Protein AF-A0A2H0L0F9-F1 (afdb_monomer_lite)

Foldseek 3Di:
DDDDDDQPDPPDPPVPRPDPPPPPPDPDDPPDPVSCVVVVNDPPDDDDPPDDPDDDDDDDDDDDDDDDDPPPPPPDDPDPPPDDPPPPPPPPPPPPPPPDPDDDDDDDDDDDDDDDDDDDDDDDPPDDDDDDPPPPDDDDPPPPPDPKDKAFFFFWADADPVQQKTKTQGQAKDFQQWWKWAAAPVGIDIDGFHWWDFPNHTDGMDGHRTIIIGHDPGDGDHGTIMITIHD

Secondary structure (DSSP, 8-state):
------TT-TTS-TTTS--------PPPP--SHHHHHHTT---S--PPPP---PPP-------------------PPP---------------PPP------------------PPPP------------PPP----S----------EEEEEEEEEEEETTTTEEEEEESS-EETT-EEEEEETTEEEEEE----EETTEE-SEE-TT-EEEEE-SSPBPTTPEEEEEE-

pLDDT: mean 70.58, std 18.66, range [43.06, 96.38]

Sequence (231 aa):
MPPEIESDDLKIPAFLRKKTIRRRNKKPLLLTALDRKRAGIAPEGLEEPKRERRIKGAKSLRHKRSAQSNAQQNFSPPQRRYDQPLRTTVQTYQQPSFEVPVMDEPVLNEPQTFKAPRAAQRRPSLQRTTAIPNIYTSKPPATRNKRIGQNKLGTVTHYFDKIQVAVIKLSAKLDVGDCIRYETENGPYEQIVDSMEIERVPVFSAGRGKEVGMKIQRKPILETVVLKVIG

Structure (mmCIF, N/CA/C/O backbone):
data_AF-A0A2H0L0F9-F1
#
_entry.id   AF-A0A2H0L0F9-F1
#
loop_
_atom_site.group_PDB
_atom_site.id
_atom_site.type_symbol
_atom_site.label_atom_id
_atom_site.label_alt_id
_atom_site.label_comp_id
_atom_site.label_asym_id
_atom_site.label_entity_id
_atom_site.label_seq_id
_atom_site.pdbx_PDB_ins_code
_atom_site.Cartn_x
_atom_site.Cartn_y
_atom_site.Cartn_z
_atom_site.occupancy
_atom_site.B_iso_or_equiv
_atom_site.auth_seq_id
_atom_site.auth_comp_id
_atom_site.auth_asym_id
_atom_site.auth_atom_id
_atom_site.pdbx_PDB_model_num
ATOM 1 N N . MET A 1 1 ? -45.354 -26.511 41.198 1.00 44.59 1 MET A N 1
ATOM 2 C CA . MET A 1 1 ? -45.174 -26.416 39.734 1.00 44.59 1 MET A CA 1
ATOM 3 C C . MET A 1 1 ? -45.790 -25.102 39.281 1.00 44.59 1 MET A C 1
ATOM 5 O O . MET A 1 1 ? -46.986 -24.945 39.496 1.00 44.59 1 MET A O 1
ATOM 9 N N . PRO A 1 2 ? -45.016 -24.125 38.784 1.00 52.59 2 PRO A N 1
ATOM 10 C CA . PRO A 1 2 ? -45.602 -22.930 38.184 1.00 52.59 2 PRO A CA 1
ATOM 11 C C . PRO A 1 2 ? -46.256 -23.283 36.833 1.00 52.59 2 PRO A C 1
ATOM 13 O O . PRO A 1 2 ? -45.765 -24.193 36.163 1.00 52.59 2 PRO A O 1
ATOM 16 N N . PRO A 1 3 ? -47.353 -22.608 36.442 1.00 56.56 3 PRO A N 1
ATOM 17 C CA . PRO A 1 3 ? -48.019 -22.858 35.167 1.00 56.56 3 PRO A CA 1
ATOM 18 C C . PRO A 1 3 ? -47.116 -22.442 33.999 1.00 56.56 3 PRO A C 1
ATOM 20 O O . PRO A 1 3 ? -46.513 -21.367 34.018 1.00 56.56 3 PRO A O 1
ATOM 23 N N . GLU A 1 4 ? -47.016 -23.303 32.988 1.00 57.69 4 GLU A N 1
ATOM 24 C CA . GLU A 1 4 ? -46.328 -23.014 31.730 1.00 57.69 4 GLU A CA 1
ATOM 25 C C . GLU A 1 4 ? -47.118 -21.940 30.970 1.00 57.69 4 GLU A C 1
ATOM 27 O O . GLU A 1 4 ? -48.208 -22.184 30.462 1.00 57.69 4 GLU A O 1
ATOM 32 N N . ILE A 1 5 ? -46.601 -20.711 30.949 1.00 57.47 5 ILE A N 1
ATOM 33 C CA . ILE A 1 5 ? -47.207 -19.601 30.208 1.00 57.47 5 ILE A CA 1
ATOM 34 C C . ILE A 1 5 ? -46.727 -19.701 28.754 1.00 57.47 5 ILE A C 1
ATOM 36 O O . ILE A 1 5 ? -45.592 -19.326 28.437 1.00 57.47 5 ILE A O 1
ATOM 40 N N . GLU A 1 6 ? -47.581 -20.224 27.870 1.00 60.03 6 GLU A N 1
ATOM 41 C CA . GLU A 1 6 ? -47.342 -20.232 26.424 1.00 60.03 6 GLU A CA 1
ATOM 42 C C . GLU A 1 6 ? -47.237 -18.794 25.891 1.00 60.03 6 GLU A C 1
ATOM 44 O O . GLU A 1 6 ? -48.069 -17.923 26.134 1.00 60.03 6 GLU A O 1
ATOM 49 N N . SER A 1 7 ? -46.144 -18.518 25.181 1.00 56.56 7 SER A N 1
ATOM 50 C CA . SER A 1 7 ? -45.652 -17.160 24.901 1.00 56.56 7 SER A CA 1
ATOM 51 C C . SER A 1 7 ? -46.383 -16.427 23.767 1.00 56.56 7 SER A C 1
ATOM 53 O O . SER A 1 7 ? -45.973 -15.322 23.398 1.00 56.56 7 SER A O 1
ATOM 55 N N . ASP A 1 8 ? -47.431 -17.036 23.210 1.00 56.34 8 ASP A N 1
ATOM 56 C CA . ASP A 1 8 ? -48.085 -16.615 21.966 1.00 56.34 8 ASP A CA 1
ATOM 57 C C . ASP A 1 8 ? -49.518 -16.079 22.161 1.00 56.34 8 ASP A C 1
ATOM 59 O O . ASP A 1 8 ? -50.180 -15.710 21.188 1.00 56.34 8 ASP A O 1
ATOM 63 N N . ASP A 1 9 ? -49.974 -15.926 23.409 1.00 59.66 9 ASP A N 1
ATOM 64 C CA . ASP A 1 9 ? -51.277 -15.335 23.716 1.00 59.66 9 ASP A CA 1
ATOM 65 C C . ASP A 1 9 ? -51.385 -13.869 23.258 1.00 59.66 9 ASP A C 1
ATOM 67 O O . ASP A 1 9 ? -50.570 -12.991 23.578 1.00 59.66 9 ASP A O 1
ATOM 71 N N . LEU A 1 10 ? -52.463 -13.569 22.525 1.00 58.38 10 LEU A N 1
ATOM 72 C CA . LEU A 1 10 ? -52.699 -12.266 21.892 1.00 58.38 10 LEU A CA 1
ATOM 73 C C . LEU A 1 10 ? -52.846 -11.095 22.886 1.00 58.38 10 LEU A C 1
ATOM 75 O O . LEU A 1 10 ? -52.754 -9.939 22.473 1.00 58.38 10 LEU A O 1
ATOM 79 N N . LYS A 1 11 ? -53.012 -11.382 24.183 1.00 66.12 11 LYS A N 1
ATOM 80 C CA . LYS A 1 11 ? -53.157 -10.404 25.275 1.00 66.12 11 LYS A CA 1
ATOM 81 C C . LYS A 1 11 ? -51.844 -9.799 25.781 1.00 66.12 11 LYS A C 1
ATOM 83 O O . LYS A 1 11 ? -51.889 -8.825 26.527 1.00 66.12 11 LYS A O 1
ATOM 88 N N . ILE A 1 12 ? -50.684 -10.322 25.377 1.00 67.25 12 ILE A N 1
ATOM 89 C CA . ILE A 1 12 ? -49.386 -9.754 25.769 1.00 67.25 12 ILE A CA 1
ATOM 90 C C . ILE A 1 12 ? -48.995 -8.656 24.764 1.00 67.25 12 ILE A C 1
ATOM 92 O O . ILE A 1 12 ? -48.951 -8.938 23.555 1.00 67.25 12 ILE A O 1
ATOM 96 N N . PRO A 1 13 ? -48.688 -7.421 25.216 1.00 68.25 13 PRO A N 1
ATOM 97 C CA . PRO A 1 13 ? -48.278 -6.343 24.325 1.00 68.25 13 PRO A CA 1
ATOM 98 C C . PRO A 1 13 ? -46.960 -6.692 23.621 1.00 68.25 13 PRO A C 1
ATOM 100 O O . PRO A 1 13 ? -46.089 -7.369 24.168 1.00 68.25 13 PRO A O 1
ATOM 103 N N . ALA A 1 14 ? -46.814 -6.232 22.377 1.00 63.94 14 ALA A N 1
ATOM 104 C CA . ALA A 1 14 ? -45.824 -6.745 21.426 1.00 63.94 14 ALA A CA 1
ATOM 105 C C . ALA A 1 14 ? -44.354 -6.686 21.894 1.00 63.94 14 ALA A C 1
ATOM 107 O O . ALA A 1 14 ? -43.533 -7.448 21.383 1.00 63.94 14 ALA A O 1
ATOM 108 N N . PHE A 1 15 ? -44.024 -5.803 22.842 1.00 63.66 15 PHE A N 1
ATOM 109 C CA . PHE A 1 15 ? -42.677 -5.636 23.397 1.00 63.66 15 PHE A CA 1
ATOM 110 C C . PHE A 1 15 ? -42.322 -6.660 24.492 1.00 63.66 15 PHE A C 1
ATOM 112 O O . PHE A 1 15 ? -41.143 -6.884 24.740 1.00 63.66 15 PHE A O 1
ATOM 119 N N . LEU A 1 16 ? -43.319 -7.303 25.116 1.00 63.69 16 LEU A N 1
ATOM 120 C CA . LEU A 1 16 ? -43.132 -8.356 26.127 1.00 63.69 16 LEU A CA 1
ATOM 121 C C . LEU A 1 16 ? -43.144 -9.773 25.529 1.00 63.69 16 LEU A C 1
ATOM 123 O O . LEU A 1 16 ? -42.816 -10.736 26.221 1.00 63.69 16 LEU A O 1
ATOM 127 N N . ARG A 1 17 ? -43.473 -9.928 24.238 1.00 67.38 17 ARG A N 1
ATOM 128 C CA . ARG A 1 17 ? -43.372 -11.223 23.552 1.00 67.38 17 ARG A CA 1
ATOM 129 C C . ARG A 1 17 ? -41.914 -11.530 23.226 1.00 67.38 17 ARG A C 1
ATOM 131 O O . ARG A 1 17 ? -41.278 -10.807 22.455 1.00 67.38 17 ARG A O 1
ATOM 138 N N . LYS A 1 18 ? -41.390 -12.643 23.746 1.00 62.19 18 LYS A N 1
ATOM 139 C CA . LYS A 1 18 ? -40.096 -13.200 23.325 1.00 62.19 18 LYS A CA 1
ATOM 140 C C . LYS A 1 18 ? -40.215 -13.713 21.885 1.00 62.19 18 LYS A C 1
ATOM 142 O O . LYS A 1 18 ? -40.464 -14.889 21.651 1.00 62.19 18 LYS A O 1
ATOM 147 N N . LYS A 1 19 ? -40.046 -12.828 20.898 1.00 58.56 19 LYS A N 1
ATOM 148 C CA . LYS A 1 19 ? -40.000 -13.208 19.481 1.00 58.56 19 LYS A CA 1
ATOM 149 C C . LYS A 1 19 ? -38.793 -14.113 19.249 1.00 58.56 19 LYS A C 1
ATOM 151 O O . LYS A 1 19 ? -37.669 -13.635 19.110 1.00 58.56 19 LYS A O 1
ATOM 156 N N . THR A 1 20 ? -39.016 -15.418 19.150 1.00 59.28 20 THR A N 1
ATOM 157 C CA . THR A 1 20 ? -38.037 -16.299 18.518 1.00 59.28 20 THR A CA 1
ATOM 158 C C . THR A 1 20 ? -38.036 -15.959 17.028 1.00 59.28 20 THR A C 1
ATOM 160 O O . THR A 1 20 ? -38.916 -16.345 16.262 1.00 59.28 20 THR A O 1
ATOM 163 N N . ILE A 1 21 ? -37.078 -15.132 16.601 1.00 55.56 21 ILE A N 1
ATOM 164 C CA . ILE A 1 21 ? -36.904 -14.780 15.190 1.00 55.56 21 ILE A CA 1
ATOM 165 C C . ILE A 1 21 ? -36.423 -16.042 14.469 1.00 55.56 21 ILE A C 1
ATOM 167 O O . ILE A 1 21 ? -35.226 -16.264 14.294 1.00 55.56 21 ILE A O 1
ATOM 171 N N . ARG A 1 22 ? -37.353 -16.891 14.023 1.00 60.50 22 ARG A N 1
ATOM 172 C CA . ARG A 1 22 ? -37.043 -17.895 13.008 1.00 60.50 22 ARG A CA 1
ATOM 173 C C . ARG A 1 22 ? -36.820 -17.143 11.704 1.00 60.50 22 ARG A C 1
ATOM 175 O O . ARG A 1 22 ? -37.767 -16.830 10.983 1.00 60.50 22 ARG A O 1
ATOM 182 N N . ARG A 1 23 ? -35.558 -16.814 11.413 1.00 55.31 23 ARG A N 1
ATOM 183 C CA . ARG A 1 23 ? -35.142 -16.341 10.089 1.00 55.31 23 ARG A CA 1
ATOM 184 C C . ARG A 1 23 ? -35.552 -17.415 9.082 1.00 55.31 23 ARG A C 1
ATOM 186 O O . ARG A 1 23 ? -34.877 -18.429 8.944 1.00 55.31 23 ARG A O 1
ATOM 193 N N . ARG A 1 24 ? -36.683 -17.230 8.393 1.00 61.75 24 ARG A N 1
ATOM 194 C CA . ARG A 1 24 ? -36.964 -18.008 7.183 1.00 61.75 24 ARG A CA 1
ATOM 195 C C . ARG A 1 24 ? -35.850 -17.658 6.205 1.00 61.75 24 ARG A C 1
ATOM 197 O O . ARG A 1 24 ? -35.771 -16.513 5.763 1.00 61.75 24 ARG A O 1
ATOM 204 N N . ASN A 1 25 ? -34.987 -18.627 5.911 1.00 55.69 25 ASN A N 1
ATOM 205 C CA . ASN A 1 25 ? -33.977 -18.524 4.865 1.00 55.69 25 ASN A CA 1
ATOM 206 C C . ASN A 1 25 ? -34.697 -18.301 3.530 1.00 55.69 25 ASN A C 1
ATOM 208 O O . ASN A 1 25 ? -35.111 -19.249 2.863 1.00 55.69 25 ASN A O 1
ATOM 212 N N . LYS A 1 26 ? -34.906 -17.037 3.154 1.00 61.12 26 LYS A N 1
ATOM 213 C CA . LYS A 1 26 ? -35.322 -16.693 1.798 1.00 61.12 26 LYS A CA 1
ATOM 214 C C . LYS A 1 26 ? -34.137 -17.018 0.894 1.00 61.12 26 LYS A C 1
ATOM 216 O O . LYS A 1 26 ? -33.041 -16.511 1.121 1.00 61.12 26 LYS A O 1
ATOM 221 N N . LYS A 1 27 ? -34.349 -17.899 -0.089 1.00 62.41 27 LYS A N 1
ATOM 222 C CA . LYS A 1 27 ? -33.356 -18.172 -1.138 1.00 62.41 27 LYS A CA 1
ATOM 223 C C . LYS A 1 27 ? -32.925 -16.827 -1.754 1.00 62.41 27 LYS A C 1
ATOM 225 O O . LYS A 1 27 ? -33.794 -15.968 -1.936 1.00 62.41 27 LYS A O 1
ATOM 230 N N . PRO A 1 28 ? -31.627 -16.612 -2.027 1.00 65.25 28 PRO A N 1
ATOM 231 C CA . PRO A 1 28 ? -31.154 -15.348 -2.576 1.00 65.25 28 PRO A CA 1
ATOM 232 C C . PRO A 1 28 ? -31.828 -15.087 -3.925 1.00 65.25 28 PRO A C 1
ATOM 234 O O . PRO A 1 28 ? -31.976 -15.999 -4.741 1.00 65.25 28 PRO A O 1
ATOM 237 N N . LEU A 1 29 ? -32.269 -13.848 -4.145 1.00 62.41 29 LEU A N 1
ATOM 238 C CA . LEU A 1 29 ? -32.842 -13.442 -5.423 1.00 62.41 29 LEU A CA 1
ATOM 239 C C . LEU A 1 29 ? -31.758 -13.554 -6.499 1.00 62.41 29 LEU A C 1
ATOM 241 O O . LEU A 1 29 ? -30.688 -12.961 -6.372 1.00 62.41 29 LEU A O 1
ATOM 245 N N . LEU A 1 30 ? -32.027 -14.326 -7.552 1.00 73.62 30 LEU A N 1
ATOM 246 C CA . LEU A 1 30 ? -31.093 -14.494 -8.663 1.00 73.62 30 LEU A CA 1
ATOM 247 C C . LEU A 1 30 ? -31.164 -13.253 -9.559 1.00 73.62 30 LEU A C 1
ATOM 249 O O . LEU A 1 30 ? -32.071 -13.114 -10.390 1.00 73.62 30 LEU A O 1
ATOM 253 N N . LEU A 1 31 ? -30.216 -12.344 -9.330 1.00 69.19 31 LEU A N 1
ATOM 254 C CA . LEU A 1 31 ? -30.109 -11.044 -9.993 1.00 69.19 31 LEU A CA 1
ATOM 255 C C . LEU A 1 31 ? -29.603 -11.166 -11.434 1.00 69.19 31 LEU A C 1
ATOM 257 O O . LEU A 1 31 ? -30.011 -10.382 -12.286 1.00 69.19 31 LEU A O 1
ATOM 261 N N . THR A 1 32 ? -28.746 -12.150 -11.723 1.00 70.31 32 THR A N 1
ATOM 262 C CA . THR A 1 32 ? -28.117 -12.295 -13.042 1.00 70.31 32 THR A CA 1
ATOM 263 C C . THR A 1 32 ? -28.612 -13.525 -13.806 1.00 70.31 32 THR A C 1
ATOM 265 O O . THR A 1 32 ? -29.032 -14.532 -13.231 1.00 70.31 32 THR A O 1
ATOM 268 N N . ALA A 1 33 ? -28.537 -13.461 -15.139 1.00 69.12 33 ALA A N 1
ATOM 269 C CA . ALA A 1 33 ? -28.915 -14.568 -16.019 1.00 69.12 33 ALA A CA 1
ATOM 270 C C . ALA A 1 33 ? -28.032 -15.819 -15.821 1.00 69.12 33 ALA A C 1
ATOM 272 O O . ALA A 1 33 ? -28.513 -16.946 -15.938 1.00 69.12 33 ALA A O 1
ATOM 273 N N . LEU A 1 34 ? -26.752 -15.634 -15.472 1.00 72.06 34 LEU A N 1
ATOM 274 C CA . LEU A 1 34 ? -25.822 -16.733 -15.193 1.00 72.06 34 LEU A CA 1
ATOM 275 C C . LEU A 1 34 ? -26.207 -17.508 -13.929 1.00 72.06 34 LEU A C 1
ATOM 277 O O . LEU A 1 34 ? -26.117 -18.736 -13.918 1.00 72.06 34 LEU A O 1
ATOM 281 N N . ASP A 1 35 ? -26.687 -16.813 -12.896 1.00 77.19 35 ASP A N 1
ATOM 282 C CA . ASP A 1 35 ? -27.103 -17.451 -11.646 1.00 77.19 35 ASP A CA 1
ATOM 283 C C . ASP A 1 35 ? -28.363 -18.305 -11.841 1.00 77.19 35 ASP A C 1
ATOM 285 O O . ASP A 1 35 ? -28.452 -19.409 -11.306 1.00 77.19 35 ASP A O 1
ATOM 289 N N . ARG A 1 36 ? -29.304 -17.854 -12.685 1.00 72.50 36 ARG A N 1
ATOM 290 C CA . ARG A 1 36 ? -30.494 -18.637 -13.075 1.00 72.50 36 ARG A CA 1
ATOM 291 C C . ARG A 1 36 ? -30.127 -19.893 -13.864 1.00 72.50 36 ARG A C 1
ATOM 293 O O . ARG A 1 36 ? -30.662 -20.962 -13.576 1.00 72.50 36 ARG A O 1
ATOM 300 N N . LYS A 1 37 ? -29.156 -19.787 -14.783 1.00 73.12 37 LYS A N 1
ATOM 301 C CA . LYS A 1 37 ? -28.628 -20.928 -15.549 1.00 73.12 37 LYS A CA 1
ATOM 302 C C . LYS A 1 37 ? -27.958 -21.965 -14.643 1.00 73.12 37 LYS A C 1
ATOM 304 O O . LYS A 1 37 ? -28.195 -23.156 -14.808 1.00 73.12 37 LYS A O 1
ATOM 309 N N . ARG A 1 38 ? -27.157 -21.527 -13.662 1.00 75.12 38 ARG A N 1
ATOM 310 C CA . ARG A 1 38 ? -26.547 -22.420 -12.655 1.00 75.12 38 ARG A CA 1
ATOM 311 C C . ARG A 1 38 ? -27.588 -23.074 -11.747 1.00 75.12 38 ARG A C 1
ATOM 313 O O . ARG A 1 38 ? -27.418 -24.227 -11.375 1.00 75.12 38 ARG A O 1
ATOM 320 N N . ALA A 1 39 ? -28.663 -22.358 -11.423 1.00 72.88 39 ALA A N 1
ATOM 321 C CA . ALA A 1 39 ? -29.779 -22.874 -10.635 1.00 72.88 39 ALA A CA 1
ATOM 322 C C . ALA A 1 39 ? -30.727 -23.802 -11.425 1.00 72.88 39 ALA A C 1
ATOM 324 O O . ALA A 1 39 ? -31.728 -24.245 -10.866 1.00 72.88 39 ALA A O 1
ATOM 325 N N . GLY A 1 40 ? -30.442 -24.092 -12.703 1.00 70.62 40 GLY A N 1
ATOM 326 C CA . GLY A 1 40 ? -31.242 -25.002 -13.530 1.00 70.62 40 GLY A CA 1
ATOM 327 C C . GLY A 1 40 ? -32.608 -24.448 -13.942 1.00 70.62 40 GLY A C 1
ATOM 328 O O . GLY A 1 40 ? -33.464 -25.205 -14.389 1.00 70.62 40 GLY A O 1
ATOM 329 N N . ILE A 1 41 ? -32.828 -23.138 -13.800 1.00 70.31 41 ILE A N 1
ATOM 330 C CA . ILE A 1 41 ? -34.062 -22.480 -14.230 1.00 70.31 41 ILE A CA 1
ATOM 331 C C . ILE A 1 41 ? -33.910 -22.196 -15.725 1.00 70.31 41 ILE A C 1
ATOM 333 O O . ILE A 1 41 ? -33.163 -21.295 -16.118 1.00 70.31 41 ILE A O 1
ATOM 337 N N . ALA A 1 42 ? -34.562 -23.009 -16.558 1.00 62.44 42 ALA A N 1
ATOM 338 C CA . ALA A 1 42 ? -34.556 -22.822 -18.003 1.00 62.44 42 ALA A CA 1
ATOM 339 C C . ALA A 1 42 ? -35.197 -21.466 -18.353 1.00 62.44 42 ALA A C 1
ATOM 341 O O . ALA A 1 42 ? -36.236 -21.126 -17.781 1.00 62.44 42 ALA A O 1
ATOM 342 N N . PRO A 1 43 ? -34.595 -20.665 -19.251 1.00 59.34 43 PRO A N 1
ATOM 343 C CA . PRO A 1 43 ? -35.244 -19.463 -19.745 1.00 59.34 43 PRO A CA 1
ATOM 344 C C . PRO A 1 43 ? -36.463 -19.887 -20.565 1.00 59.34 43 PRO A C 1
ATOM 346 O O . PRO A 1 43 ? -36.340 -20.497 -21.624 1.00 59.34 43 PRO A O 1
ATOM 349 N N . GLU A 1 44 ? -37.644 -19.602 -20.038 1.00 56.25 44 GLU A N 1
ATOM 350 C CA . GLU A 1 44 ? -38.902 -19.811 -20.735 1.00 56.25 44 GLU A CA 1
ATOM 351 C C . GLU A 1 44 ? -38.970 -18.841 -21.931 1.00 56.25 44 GLU A C 1
ATOM 353 O O . GLU A 1 44 ? -38.949 -17.625 -21.750 1.00 56.25 44 GLU A O 1
ATOM 358 N N . GLY A 1 45 ? -39.001 -19.385 -23.155 1.00 57.66 45 GLY A N 1
ATOM 359 C CA . GLY A 1 45 ? -39.493 -18.672 -24.340 1.00 57.66 45 GLY A CA 1
ATOM 360 C C . GLY A 1 45 ? -38.483 -17.958 -25.248 1.00 57.66 45 GLY A C 1
ATOM 361 O O . GLY A 1 45 ? -38.641 -16.768 -25.500 1.00 57.66 45 GLY A O 1
ATOM 362 N N . LEU A 1 46 ? -37.530 -18.676 -25.850 1.00 49.75 46 LEU A N 1
ATOM 363 C CA . LEU A 1 46 ? -36.936 -18.256 -27.130 1.00 49.75 46 LEU A CA 1
ATOM 364 C C . LEU A 1 46 ? -36.826 -19.469 -28.062 1.00 49.75 46 LEU A C 1
ATOM 366 O O . LEU A 1 46 ? -35.912 -20.280 -27.924 1.00 49.75 46 LEU A O 1
ATOM 370 N N . GLU A 1 47 ? -37.774 -19.606 -28.992 1.00 53.56 47 GLU A N 1
ATOM 371 C CA . GLU A 1 47 ? -37.637 -20.544 -30.108 1.00 53.56 47 GLU A CA 1
ATOM 372 C C . GLU A 1 47 ? -36.413 -20.172 -30.955 1.00 53.56 47 GLU A C 1
ATOM 374 O O . GLU A 1 47 ? -36.231 -19.018 -31.351 1.00 53.56 47 GLU A O 1
ATOM 379 N N . GLU A 1 48 ? -35.559 -21.155 -31.236 1.00 54.53 48 GLU A N 1
ATOM 380 C CA . GLU A 1 48 ? -34.428 -20.976 -32.140 1.00 54.53 48 GLU A CA 1
ATOM 381 C C . GLU A 1 48 ? -34.927 -20.792 -33.586 1.00 54.53 48 GLU A C 1
ATOM 383 O O . GLU A 1 48 ? -35.712 -21.614 -34.074 1.00 54.53 48 GLU A O 1
ATOM 388 N N . PRO A 1 49 ? -34.456 -19.777 -34.336 1.00 49.47 49 PRO A N 1
ATOM 389 C CA . PRO A 1 49 ? -34.787 -19.676 -35.748 1.00 49.47 49 PRO A CA 1
ATOM 390 C C . PRO A 1 49 ? -34.135 -20.836 -36.510 1.00 49.47 49 PRO A C 1
ATOM 392 O O . PRO A 1 49 ? -32.908 -20.984 -36.546 1.00 49.47 49 PRO A O 1
ATOM 395 N N . LYS A 1 50 ? -34.980 -21.662 -37.138 1.00 53.50 50 LYS A N 1
ATOM 396 C CA . LYS A 1 50 ? -34.585 -22.768 -38.017 1.00 53.50 50 LYS A CA 1
ATOM 397 C C . LYS A 1 50 ? -33.583 -22.266 -39.061 1.00 53.50 50 LYS A C 1
ATOM 399 O O . LYS A 1 50 ? -33.886 -21.395 -39.872 1.00 53.50 50 LYS A O 1
ATOM 404 N N . ARG A 1 51 ? -32.368 -22.823 -39.036 1.00 51.84 51 ARG A N 1
ATOM 405 C CA . ARG A 1 51 ? -31.309 -22.541 -40.014 1.00 51.84 51 ARG A CA 1
ATOM 406 C C . ARG A 1 51 ? -31.731 -23.017 -41.408 1.00 51.84 51 ARG A C 1
ATOM 408 O O . ARG A 1 51 ? -31.611 -24.200 -41.722 1.00 51.84 51 ARG A O 1
ATOM 415 N N . GLU A 1 52 ? -32.153 -22.084 -42.254 1.00 51.41 52 GLU A N 1
ATOM 416 C CA . GLU A 1 52 ? -32.301 -22.289 -43.698 1.00 51.41 52 GLU A CA 1
ATOM 417 C C . GLU A 1 52 ? -30.920 -22.614 -44.303 1.00 51.41 52 GLU A C 1
ATOM 419 O O . GLU A 1 52 ? -29.973 -21.819 -44.238 1.00 51.41 52 GLU A O 1
ATOM 424 N N . ARG A 1 53 ? -30.763 -23.816 -44.867 1.00 53.53 53 ARG A N 1
ATOM 425 C CA . ARG A 1 53 ? -29.507 -24.258 -45.491 1.00 53.53 53 ARG A CA 1
ATOM 426 C C . ARG A 1 53 ? -29.366 -23.574 -46.847 1.00 53.53 53 ARG A C 1
ATOM 428 O O . ARG A 1 53 ? -29.931 -24.024 -47.839 1.00 53.53 53 ARG A O 1
ATOM 435 N N . ARG A 1 54 ? -28.587 -22.493 -46.903 1.00 50.12 54 ARG A N 1
ATOM 436 C CA . ARG A 1 54 ? -28.294 -21.802 -48.163 1.00 50.12 54 ARG A CA 1
ATOM 437 C C . ARG A 1 54 ? -27.400 -22.665 -49.067 1.00 50.12 54 ARG A C 1
ATOM 439 O O . ARG A 1 54 ? -26.366 -23.188 -48.654 1.00 50.12 54 ARG A O 1
ATOM 446 N N . ILE A 1 55 ? -27.880 -22.826 -50.293 1.00 55.53 55 ILE A N 1
ATOM 447 C CA . ILE A 1 55 ? -27.464 -23.758 -51.344 1.00 55.53 55 ILE A CA 1
ATOM 448 C C . ILE A 1 55 ? -26.020 -23.503 -51.813 1.00 55.53 55 ILE A C 1
ATOM 450 O O . ILE A 1 55 ? -25.586 -22.362 -51.965 1.00 55.53 55 ILE A O 1
ATOM 454 N N . LYS A 1 56 ? -25.282 -24.592 -52.067 1.00 46.84 56 LYS A N 1
ATOM 455 C CA . LYS A 1 56 ? -23.956 -24.591 -52.701 1.00 46.84 56 LYS A CA 1
ATOM 456 C C . LYS A 1 56 ? -24.084 -24.229 -54.185 1.00 46.84 56 LYS A C 1
ATOM 458 O O . LYS A 1 56 ? -24.771 -24.935 -54.914 1.00 46.84 56 LYS A O 1
ATOM 463 N N . GLY A 1 57 ? -23.327 -23.230 -54.639 1.00 46.81 57 GLY A N 1
ATOM 464 C CA . GLY A 1 57 ? -22.942 -23.105 -56.047 1.00 46.81 57 GLY A CA 1
ATOM 465 C C . GLY A 1 57 ? -23.030 -21.697 -56.623 1.00 46.81 57 GLY A C 1
ATOM 466 O O . GLY A 1 57 ? -24.093 -21.273 -57.052 1.00 46.81 57 GLY A O 1
ATOM 467 N N . ALA A 1 58 ? -21.889 -21.020 -56.751 1.00 49.41 58 ALA A N 1
ATOM 468 C CA . ALA A 1 58 ? -21.657 -20.101 -57.861 1.00 49.41 58 ALA A CA 1
ATOM 469 C C . ALA A 1 58 ? -20.153 -19.960 -58.117 1.00 49.41 58 ALA A C 1
ATOM 471 O O . ALA A 1 58 ? -19.344 -19.860 -57.199 1.00 49.41 58 ALA A O 1
ATOM 472 N N . LYS A 1 59 ? -19.816 -20.048 -59.398 1.00 49.81 59 LYS A N 1
ATOM 473 C CA . LYS A 1 59 ? -18.493 -20.231 -59.984 1.00 49.81 59 LYS A CA 1
ATOM 474 C C . LYS A 1 59 ? -17.593 -19.004 -59.820 1.00 49.81 59 LYS A C 1
ATOM 476 O O . LYS A 1 59 ? -18.043 -17.865 -59.786 1.00 49.81 59 LYS A O 1
ATOM 481 N N . SER A 1 60 ? -16.296 -19.291 -59.808 1.00 54.62 60 SER A N 1
ATOM 482 C CA . SER A 1 60 ? -15.177 -18.363 -59.935 1.00 54.62 60 SER A CA 1
ATOM 483 C C . SER A 1 60 ? -15.339 -17.376 -61.097 1.00 54.62 60 SER A C 1
ATOM 485 O O . SER A 1 60 ? -15.417 -17.798 -62.252 1.00 54.62 60 SER A O 1
ATOM 487 N N . LEU A 1 61 ? -15.253 -16.076 -60.811 1.00 58.47 61 LEU A N 1
ATOM 488 C CA . LEU A 1 61 ? -14.899 -15.061 -61.801 1.00 58.47 61 LEU A CA 1
ATOM 489 C C . LEU A 1 61 ? -13.575 -14.425 -61.394 1.00 58.47 61 LEU A C 1
ATOM 491 O O . LEU A 1 61 ? -13.458 -13.665 -60.437 1.00 58.47 61 LEU A O 1
ATOM 495 N N . ARG A 1 62 ? -12.549 -14.838 -62.131 1.00 49.31 62 ARG A N 1
ATOM 496 C CA . ARG A 1 62 ? -11.185 -14.341 -62.072 1.00 49.31 62 ARG A CA 1
ATOM 497 C C . ARG A 1 62 ? -11.108 -13.114 -62.975 1.00 49.31 62 ARG A C 1
ATOM 499 O O . ARG A 1 62 ? -11.135 -13.266 -64.193 1.00 49.31 62 ARG A O 1
ATOM 506 N N . HIS A 1 63 ? -10.921 -11.931 -62.402 1.00 52.88 63 HIS A N 1
ATOM 507 C CA . HIS A 1 63 ? -10.432 -10.781 -63.157 1.00 52.88 63 HIS A CA 1
ATOM 508 C C . HIS A 1 63 ? -9.016 -10.435 -62.708 1.00 52.88 63 HIS A C 1
ATOM 510 O O . HIS A 1 63 ? -8.735 -10.150 -61.547 1.00 52.88 63 HIS A O 1
ATOM 516 N N . LYS A 1 64 ? -8.101 -10.585 -63.667 1.00 48.91 64 LYS A N 1
ATOM 517 C CA . LYS A 1 64 ? -6.708 -10.168 -63.597 1.00 48.91 64 LYS A CA 1
ATOM 518 C C . LYS A 1 64 ? -6.623 -8.698 -64.008 1.00 48.91 64 LYS A C 1
ATOM 520 O O . LYS A 1 64 ? -7.137 -8.379 -65.073 1.00 48.91 64 LYS A O 1
ATOM 525 N N . ARG A 1 65 ? -5.779 -7.956 -63.273 1.00 43.06 65 ARG A N 1
ATOM 526 C CA . ARG A 1 65 ? -5.013 -6.759 -63.695 1.00 43.06 65 ARG A CA 1
ATOM 527 C C . ARG A 1 65 ? -5.877 -5.499 -63.909 1.00 43.06 65 ARG A C 1
ATOM 529 O O . ARG A 1 65 ? -6.997 -5.599 -64.365 1.00 43.06 65 ARG A O 1
ATOM 536 N N . SER A 1 66 ? -5.452 -4.288 -63.560 1.00 47.62 66 SER A N 1
ATOM 537 C CA . SER A 1 66 ? -4.102 -3.716 -63.445 1.00 47.62 66 SER A CA 1
ATOM 538 C C . SER A 1 66 ? -4.157 -2.341 -62.762 1.00 47.62 66 SER A C 1
ATOM 540 O O . SER A 1 66 ? -5.214 -1.727 -62.708 1.00 47.62 66 SER A O 1
ATOM 542 N N . ALA A 1 67 ? -2.959 -1.854 -62.417 1.00 48.97 67 ALA A N 1
ATOM 543 C CA . ALA A 1 67 ? -2.554 -0.445 -62.351 1.00 48.97 67 ALA A CA 1
ATOM 544 C C . ALA A 1 67 ? -2.806 0.313 -61.036 1.00 48.97 67 ALA A C 1
ATOM 546 O O . ALA A 1 67 ? -3.855 0.886 -60.781 1.00 48.97 67 ALA A O 1
ATOM 547 N N . GLN A 1 68 ? -1.747 0.311 -60.221 1.00 57.97 68 GLN A N 1
ATOM 548 C CA . GLN A 1 68 ? -1.084 1.500 -59.675 1.00 57.97 68 GLN A CA 1
ATOM 549 C C . GLN A 1 68 ? -1.872 2.822 -59.710 1.00 57.97 68 GLN A C 1
ATOM 551 O O . GLN A 1 68 ? -1.992 3.459 -60.751 1.00 57.97 68 GLN A O 1
ATOM 556 N N . SER A 1 69 ? -2.173 3.342 -58.523 1.00 51.12 69 SER A N 1
ATOM 557 C CA . SER A 1 69 ? -1.973 4.764 -58.249 1.00 51.12 69 SER A CA 1
ATOM 558 C C . SER A 1 69 ? -1.503 4.918 -56.806 1.00 51.12 69 SER A C 1
ATOM 560 O O . SER A 1 69 ? -2.265 4.702 -55.863 1.00 51.12 69 SER A O 1
ATOM 562 N N . ASN A 1 70 ? -0.224 5.256 -56.649 1.00 58.72 70 ASN A N 1
ATOM 563 C CA . ASN A 1 70 ? 0.357 5.727 -55.399 1.00 58.72 70 ASN A CA 1
ATOM 564 C C . ASN A 1 70 ? -0.352 7.022 -54.987 1.00 58.72 70 ASN A C 1
ATOM 566 O O . ASN A 1 70 ? 0.037 8.108 -55.406 1.00 58.72 70 ASN A O 1
ATOM 570 N N . ALA A 1 71 ? -1.387 6.916 -54.159 1.00 53.59 71 ALA A N 1
ATOM 571 C CA . ALA A 1 71 ? -1.917 8.054 -53.428 1.00 53.59 71 ALA A CA 1
ATOM 572 C C . ALA A 1 71 ? -1.119 8.184 -52.128 1.00 53.59 71 ALA A C 1
ATOM 574 O O . ALA A 1 71 ? -1.531 7.714 -51.069 1.00 53.59 71 ALA A O 1
ATOM 575 N N . GLN A 1 72 ? 0.058 8.805 -52.222 1.00 62.00 72 GLN A N 1
ATOM 576 C CA . GLN A 1 72 ? 0.676 9.440 -51.065 1.00 62.00 72 GLN A CA 1
ATOM 577 C C . GLN A 1 72 ? -0.261 10.574 -50.637 1.00 62.00 72 GLN A C 1
ATOM 579 O O . GLN A 1 72 ? -0.198 11.688 -51.152 1.00 62.00 72 GLN A O 1
ATOM 584 N N . GLN A 1 73 ? -1.197 10.271 -49.738 1.00 60.03 73 GLN A N 1
ATOM 585 C CA . GLN A 1 73 ? -1.908 11.305 -49.003 1.00 60.03 73 GLN A CA 1
ATOM 586 C C . GLN A 1 73 ? -0.886 11.969 -48.083 1.00 60.03 73 GLN A C 1
ATOM 588 O O . GLN A 1 73 ? -0.557 11.458 -47.013 1.00 60.03 73 GLN A O 1
ATOM 593 N N . ASN A 1 74 ? -0.344 13.093 -48.546 1.00 58.84 74 ASN A N 1
ATOM 594 C CA . ASN A 1 74 ? 0.479 13.988 -47.750 1.00 58.84 74 ASN A CA 1
ATOM 595 C C . ASN A 1 74 ? -0.394 14.590 -46.642 1.00 58.84 74 ASN A C 1
ATOM 597 O O . ASN A 1 74 ? -0.967 15.667 -46.793 1.00 58.84 74 ASN A O 1
ATOM 601 N N . PHE A 1 75 ? -0.517 13.882 -45.521 1.00 59.84 75 PHE A N 1
ATOM 602 C CA . PHE A 1 75 ? -1.003 14.466 -44.280 1.00 59.84 75 PHE A CA 1
ATOM 603 C C . PHE A 1 75 ? 0.111 15.337 -43.707 1.00 59.84 75 PHE A C 1
ATOM 605 O O . PHE A 1 75 ? 0.937 14.877 -42.920 1.00 59.84 75 PHE A O 1
ATOM 612 N N . SER A 1 76 ? 0.151 16.602 -44.120 1.00 59.22 76 SER A N 1
ATOM 613 C CA . SER A 1 76 ? 0.935 17.611 -43.410 1.00 59.22 76 SER A CA 1
ATOM 614 C C . SER A 1 76 ? 0.388 17.733 -41.982 1.00 59.22 76 SER A C 1
ATOM 616 O O . SER A 1 76 ? -0.796 18.047 -41.820 1.00 59.22 76 SER A O 1
ATOM 618 N N . PRO A 1 77 ? 1.200 17.500 -40.935 1.00 67.94 77 PRO A N 1
ATOM 619 C CA . PRO A 1 77 ? 0.780 17.759 -39.566 1.00 67.94 77 PRO A CA 1
ATOM 620 C C . PRO A 1 77 ? 0.442 19.249 -39.419 1.00 67.94 77 PRO A C 1
ATOM 622 O O . PRO A 1 77 ? 1.183 20.085 -39.948 1.00 67.94 77 PRO A O 1
ATOM 625 N N . PRO A 1 78 ? -0.636 19.628 -38.711 1.00 62.28 78 PRO A N 1
ATOM 626 C CA . PRO A 1 78 ? -0.902 21.034 -38.456 1.00 62.28 78 PRO A CA 1
ATOM 627 C C . PRO A 1 78 ? 0.268 21.627 -37.662 1.00 62.28 78 PRO A C 1
ATOM 629 O O . PRO A 1 78 ? 0.618 21.145 -36.583 1.00 62.28 78 PRO A O 1
ATOM 632 N N . GLN A 1 79 ? 0.882 22.670 -38.221 1.00 63.66 79 GLN A N 1
ATOM 633 C CA . GLN A 1 79 ? 1.924 23.459 -37.570 1.00 63.66 79 GLN A CA 1
ATOM 634 C C . GLN A 1 79 ? 1.374 23.975 -36.233 1.00 63.66 79 GLN A C 1
ATOM 636 O O . GLN A 1 79 ? 0.422 24.761 -36.202 1.00 63.66 79 GLN A O 1
ATOM 641 N N . ARG A 1 80 ? 1.947 23.507 -35.118 1.00 57.41 80 ARG A N 1
ATOM 642 C CA . ARG A 1 80 ? 1.644 24.045 -33.788 1.00 57.41 80 ARG A CA 1
ATOM 643 C C . ARG A 1 80 ? 2.062 25.511 -33.780 1.00 57.41 80 ARG A C 1
ATOM 645 O O . ARG A 1 80 ? 3.250 25.811 -33.788 1.00 57.41 80 ARG A O 1
ATOM 652 N N . ARG A 1 81 ? 1.082 26.414 -33.748 1.00 53.78 81 ARG A N 1
ATOM 653 C CA . ARG A 1 81 ? 1.306 27.827 -33.435 1.00 53.78 81 ARG A CA 1
ATOM 654 C C . ARG A 1 81 ? 1.7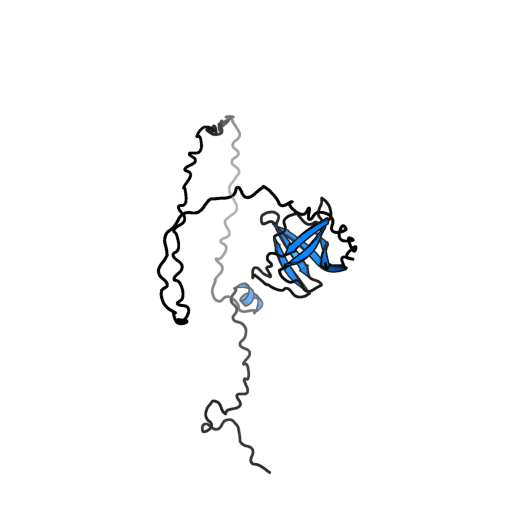24 27.931 -31.968 1.00 53.78 81 ARG A C 1
ATOM 656 O O . ARG A 1 81 ? 0.882 28.102 -31.091 1.00 53.78 81 ARG A O 1
ATOM 663 N N . TYR A 1 82 ? 3.012 27.769 -31.699 1.00 55.56 82 TYR A N 1
ATOM 664 C CA . TYR A 1 82 ? 3.616 28.330 -30.501 1.00 55.56 82 TYR A CA 1
ATOM 665 C C . TYR A 1 82 ? 3.833 29.795 -30.824 1.00 55.56 82 TYR A C 1
ATOM 667 O O . TYR A 1 82 ? 4.722 30.085 -31.602 1.00 55.56 82 TYR A O 1
ATOM 675 N N . ASP A 1 83 ? 2.905 30.645 -30.398 1.00 64.12 83 ASP A N 1
ATOM 676 C CA . ASP A 1 83 ? 3.129 32.064 -30.102 1.00 64.12 83 ASP A CA 1
ATOM 677 C C . ASP A 1 83 ? 1.769 32.691 -29.797 1.00 64.12 83 ASP A C 1
ATOM 679 O O . ASP A 1 83 ? 1.160 33.405 -30.592 1.00 64.12 83 ASP A O 1
ATOM 683 N N . GLN A 1 84 ? 1.257 32.379 -28.610 1.00 63.12 84 GLN A N 1
ATOM 684 C CA . GLN A 1 84 ? 0.445 33.343 -27.885 1.00 63.12 84 GLN A CA 1
ATOM 685 C C . GLN A 1 84 ? 1.031 33.452 -26.479 1.00 63.12 84 GLN A C 1
ATOM 687 O O . GLN A 1 84 ? 1.075 32.439 -25.774 1.00 63.12 84 GLN A O 1
ATOM 692 N N . PRO A 1 85 ? 1.513 34.634 -26.055 1.00 64.06 85 PRO A N 1
ATOM 693 C CA . PRO A 1 85 ? 1.896 34.820 -24.670 1.00 64.06 85 PRO A CA 1
ATOM 694 C C . PRO A 1 85 ? 0.647 34.631 -23.808 1.00 64.06 85 PRO A C 1
ATOM 696 O O . PRO A 1 85 ? -0.395 35.249 -24.044 1.00 64.06 85 PRO A O 1
ATOM 699 N N . LEU A 1 86 ? 0.751 33.751 -22.814 1.00 57.28 86 LEU A N 1
ATOM 700 C CA . LEU A 1 86 ? -0.274 33.577 -21.796 1.00 57.28 86 LEU A CA 1
ATOM 701 C C . LEU A 1 86 ? -0.527 34.945 -21.151 1.00 57.28 86 LEU A C 1
ATOM 703 O O . LEU A 1 86 ? 0.363 35.505 -20.513 1.00 57.28 86 LEU A O 1
ATOM 707 N N . ARG A 1 87 ? -1.735 35.496 -21.314 1.00 52.50 87 ARG A N 1
ATOM 708 C CA . ARG A 1 87 ? -2.182 36.630 -20.499 1.00 52.50 87 ARG A CA 1
ATOM 709 C C . ARG A 1 87 ? -2.286 36.144 -19.056 1.00 52.50 87 ARG A C 1
ATOM 711 O O . ARG A 1 87 ? -3.296 35.564 -18.666 1.00 52.50 87 ARG A O 1
ATOM 718 N N . THR A 1 88 ? -1.252 36.389 -18.262 1.00 58.62 88 THR A N 1
ATOM 719 C CA . THR A 1 88 ? -1.305 36.306 -16.803 1.00 58.62 88 THR A CA 1
ATOM 720 C C . THR A 1 88 ? -2.236 37.402 -16.301 1.00 58.62 88 THR A C 1
ATOM 722 O O . THR A 1 88 ? -1.837 38.530 -16.030 1.00 58.62 88 THR A O 1
ATOM 725 N N . THR A 1 89 ? -3.521 37.080 -16.199 1.00 61.72 89 THR A N 1
ATOM 726 C CA . THR A 1 89 ? -4.435 37.864 -15.373 1.00 61.72 89 THR A CA 1
ATOM 727 C C . THR A 1 89 ? -4.182 37.449 -13.932 1.00 61.72 89 THR A C 1
ATOM 729 O O . THR A 1 89 ? -4.641 36.408 -13.470 1.00 61.72 89 THR A O 1
ATOM 732 N N . VAL A 1 90 ? -3.371 38.243 -13.233 1.00 58.34 90 VAL A N 1
ATOM 733 C CA . VAL A 1 90 ? -3.217 38.141 -11.782 1.00 58.34 90 VAL A CA 1
ATOM 734 C C . VAL A 1 90 ? -4.548 38.573 -11.178 1.00 58.34 90 VAL A C 1
ATOM 736 O O . VAL A 1 90 ? -4.853 39.761 -11.106 1.00 58.34 90 VAL A O 1
ATOM 739 N N . GLN A 1 91 ? -5.383 37.609 -10.800 1.00 54.59 91 GLN A N 1
ATOM 740 C CA . GLN A 1 91 ? -6.509 37.891 -9.922 1.00 54.59 91 GLN A CA 1
ATOM 741 C C . GLN A 1 91 ? -5.943 38.108 -8.521 1.00 54.59 91 GLN A C 1
ATOM 743 O O . GLN A 1 91 ? -5.614 37.161 -7.808 1.00 54.59 91 GLN A O 1
ATOM 748 N N . THR A 1 92 ? -5.782 39.374 -8.145 1.00 54.09 92 THR A N 1
ATOM 749 C CA . THR A 1 92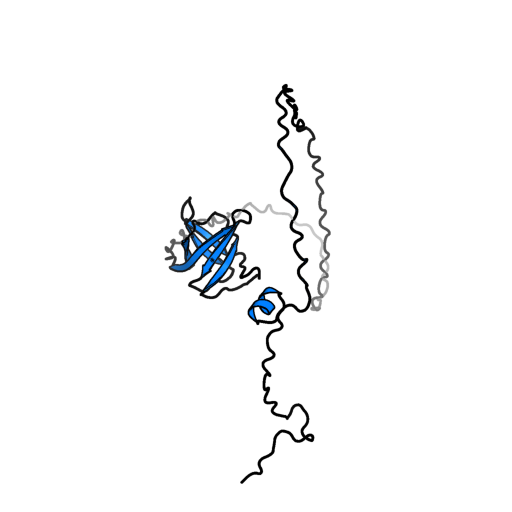 ? -5.565 39.758 -6.753 1.00 54.09 92 THR A CA 1
ATOM 750 C C . THR A 1 92 ? -6.837 39.415 -5.990 1.00 54.09 92 THR A C 1
ATOM 752 O O . THR A 1 92 ? -7.828 40.139 -6.062 1.00 54.09 92 THR A O 1
ATOM 755 N N . TYR A 1 93 ? -6.826 38.292 -5.276 1.00 53.06 93 TYR A N 1
ATOM 756 C CA . TYR A 1 93 ? -7.857 37.991 -4.295 1.00 53.06 93 TYR A CA 1
ATOM 757 C C . TYR A 1 93 ? -7.705 38.993 -3.154 1.00 53.06 93 TYR A C 1
ATOM 759 O O . TYR A 1 93 ? -6.819 38.859 -2.310 1.00 53.06 93 TYR A O 1
ATOM 767 N N . GLN A 1 94 ? -8.550 40.024 -3.142 1.00 60.47 94 GLN A N 1
ATOM 768 C CA . GLN A 1 94 ? -8.784 40.752 -1.907 1.00 60.47 94 GLN A CA 1
ATOM 769 C C . GLN A 1 94 ? -9.409 39.765 -0.930 1.00 60.47 94 GLN A C 1
ATOM 771 O O . GLN A 1 94 ? -10.471 39.206 -1.199 1.00 60.47 94 GLN A O 1
ATOM 776 N N . GLN A 1 95 ? -8.705 39.497 0.166 1.00 56.66 95 GLN A N 1
ATOM 777 C CA . GLN A 1 95 ? -9.264 38.719 1.257 1.00 56.66 95 GLN A CA 1
ATOM 778 C C . GLN A 1 95 ? -10.479 39.488 1.788 1.00 56.66 95 GLN A C 1
ATOM 780 O O . GLN A 1 95 ? -10.302 40.627 2.225 1.00 56.66 95 GLN A O 1
ATOM 785 N N . PRO A 1 96 ? -11.701 38.928 1.749 1.00 57.12 96 PRO A N 1
ATOM 786 C CA . PRO A 1 96 ? -12.790 39.512 2.505 1.00 57.12 96 PRO A CA 1
ATOM 787 C C . PRO A 1 96 ? -12.421 39.370 3.981 1.00 57.12 96 PRO A C 1
ATOM 789 O O . PRO A 1 96 ? -12.243 38.262 4.490 1.00 57.12 96 PRO A O 1
ATOM 792 N N . SER A 1 97 ? -12.248 40.505 4.647 1.00 57.59 97 SER A N 1
ATOM 793 C CA . SER A 1 97 ? -12.147 40.597 6.096 1.00 57.59 97 SER A CA 1
ATOM 794 C C . SER A 1 97 ? -13.409 39.986 6.694 1.00 57.59 97 SER A C 1
ATOM 796 O O . SER A 1 97 ? -14.476 40.593 6.673 1.00 57.59 97 SER A O 1
ATOM 798 N N . PHE A 1 98 ? -13.303 38.749 7.169 1.00 55.59 98 PHE A N 1
ATOM 799 C CA . PHE A 1 98 ? -14.350 38.131 7.962 1.00 55.59 98 PHE A CA 1
ATOM 800 C C . PHE A 1 98 ? -14.283 38.789 9.340 1.00 55.59 98 PHE A C 1
ATOM 802 O O . PHE A 1 98 ? -13.375 38.505 10.122 1.00 55.59 98 PHE A O 1
ATOM 809 N N . GLU A 1 99 ? -15.181 39.735 9.606 1.00 56.94 99 GLU A N 1
ATOM 810 C CA . GLU A 1 99 ? -15.377 40.246 10.959 1.00 56.94 99 GLU A CA 1
ATOM 811 C C . GLU A 1 99 ? -15.819 39.071 11.828 1.00 56.94 99 GLU A C 1
ATOM 813 O O . GLU A 1 99 ? -16.887 38.487 11.639 1.00 56.94 99 GLU A O 1
ATOM 818 N N . VAL A 1 100 ? -14.941 38.667 12.740 1.00 56.91 100 VAL A N 1
ATOM 819 C CA . VAL A 1 100 ? -15.256 37.655 13.739 1.00 56.91 100 VAL A CA 1
ATOM 820 C C . VAL A 1 100 ? -16.245 38.311 14.706 1.00 56.91 100 VAL A C 1
ATOM 822 O O . VAL A 1 100 ? -15.880 39.325 15.305 1.00 56.91 100 VAL A O 1
ATOM 825 N N . PRO A 1 101 ? -17.478 37.799 14.876 1.00 53.66 101 PRO A N 1
ATOM 826 C CA . PRO A 1 101 ? -18.353 38.308 15.918 1.00 53.66 101 PRO A CA 1
ATOM 827 C C . PRO A 1 101 ? -17.685 38.021 17.263 1.00 53.66 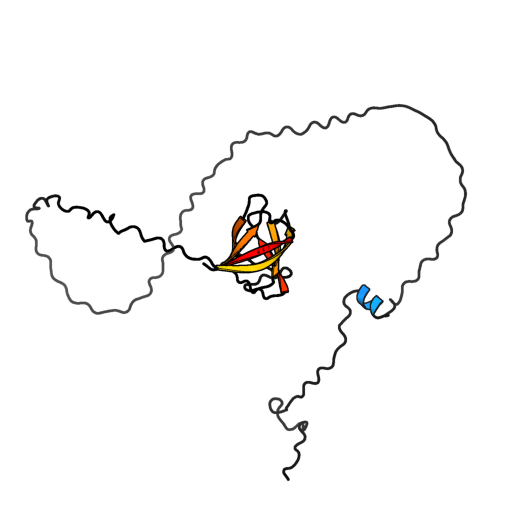101 PRO A C 1
ATOM 829 O O . PRO A 1 101 ? -17.473 36.866 17.640 1.00 53.66 101 PRO A O 1
ATOM 832 N N . VAL A 1 102 ? -17.290 39.097 17.940 1.00 55.69 102 VAL A N 1
ATOM 833 C CA . VAL A 1 102 ? -16.742 39.070 19.292 1.00 55.69 102 VAL A CA 1
ATOM 834 C C . VAL A 1 102 ? -17.840 38.518 20.195 1.00 55.69 102 VAL A C 1
ATOM 836 O O . VAL A 1 102 ? -18.900 39.121 20.328 1.00 55.69 102 VAL A O 1
ATOM 839 N N . MET A 1 103 ? -17.614 37.328 20.745 1.00 53.50 103 MET A N 1
ATOM 840 C CA . MET A 1 103 ? -18.454 36.780 21.805 1.00 53.50 103 MET A CA 1
ATOM 841 C C . MET A 1 103 ? -18.275 37.665 23.039 1.00 53.50 103 MET A C 1
ATOM 843 O O . MET A 1 103 ? -17.141 37.902 23.457 1.00 53.50 103 MET A O 1
ATOM 847 N N . ASP A 1 104 ? -19.383 38.165 23.582 1.00 56.53 104 ASP A N 1
ATOM 848 C CA . ASP A 1 104 ? -19.401 39.015 24.769 1.00 56.53 104 ASP A CA 1
ATOM 849 C C . ASP A 1 104 ? -18.831 38.256 25.979 1.00 56.53 104 ASP A C 1
ATOM 851 O O . ASP A 1 104 ? -19.451 37.334 26.515 1.00 56.53 104 ASP A O 1
ATOM 855 N N . GLU A 1 105 ? -17.635 38.648 26.418 1.00 52.72 105 GLU A N 1
ATOM 856 C CA . GLU A 1 105 ? -17.119 38.286 27.737 1.00 52.72 105 GLU A CA 1
ATOM 857 C C . GLU A 1 105 ? -17.867 39.094 28.816 1.00 52.72 105 GLU A C 1
ATOM 859 O O . GLU A 1 105 ? -18.086 40.300 28.650 1.00 52.72 105 GLU A O 1
ATOM 864 N N . PRO A 1 106 ? -18.280 38.464 29.931 1.00 43.88 106 PRO A N 1
ATOM 865 C CA . PRO A 1 106 ? -19.075 39.121 30.954 1.00 43.88 106 PRO A CA 1
ATOM 866 C C . PRO A 1 106 ? -18.270 40.175 31.726 1.00 43.88 106 PRO A C 1
ATOM 868 O O . PRO A 1 106 ? -17.146 39.957 32.174 1.00 43.88 106 PRO A O 1
ATOM 871 N N . VAL A 1 107 ? -18.934 41.314 31.904 1.00 48.38 107 VAL A N 1
ATOM 872 C CA . VAL A 1 107 ? -18.535 42.522 32.631 1.00 48.38 107 VAL A CA 1
ATOM 873 C C . VAL A 1 107 ? -17.854 42.215 33.972 1.00 48.38 107 VAL A C 1
ATOM 875 O O . VAL A 1 107 ? -18.475 41.654 34.876 1.00 48.38 107 VAL A O 1
ATOM 878 N N . LEU A 1 108 ? -16.614 42.689 34.140 1.00 44.53 108 LEU A N 1
ATOM 879 C CA . LEU A 1 108 ? -16.018 42.929 35.454 1.00 44.53 108 LEU A CA 1
ATOM 880 C C . LEU A 1 108 ? -15.830 44.441 35.661 1.00 44.53 108 LEU A C 1
ATOM 882 O O . LEU A 1 108 ? -15.171 45.118 34.878 1.00 44.53 108 LEU A O 1
ATOM 886 N N . ASN A 1 109 ? -16.479 44.927 36.716 1.00 53.53 109 ASN A N 1
ATOM 887 C CA . ASN A 1 109 ? -16.737 46.313 37.109 1.00 53.53 109 ASN A CA 1
ATOM 888 C C . ASN A 1 109 ? -15.575 47.322 36.990 1.00 53.53 109 ASN A C 1
ATOM 890 O O . ASN A 1 109 ? -14.438 47.051 37.373 1.00 53.53 109 ASN A O 1
ATOM 894 N N . GLU A 1 110 ? -15.935 48.540 36.571 1.00 48.62 110 GLU A N 1
ATOM 895 C CA . GLU A 1 110 ? -15.098 49.746 36.572 1.00 48.62 110 GLU A CA 1
ATOM 896 C C . GLU A 1 110 ? -14.601 50.144 37.973 1.00 48.62 110 GLU A C 1
ATOM 898 O O . GLU A 1 110 ? -15.336 50.034 38.961 1.00 48.62 110 GLU A O 1
ATOM 903 N N . PRO A 1 111 ? -13.416 50.779 38.040 1.00 43.41 111 PRO A N 1
ATOM 904 C CA . PRO A 1 111 ? -13.323 51.981 38.860 1.00 43.41 111 PRO A CA 1
ATOM 905 C C . PRO A 1 111 ? -12.685 53.178 38.131 1.00 43.41 111 PRO A C 1
ATOM 907 O O . PRO A 1 111 ? -11.517 53.179 37.760 1.00 43.41 111 PRO A O 1
ATOM 910 N N . GLN A 1 112 ? -13.507 54.220 38.004 1.00 44.94 112 GLN A N 1
ATOM 911 C CA . GLN A 1 112 ? -13.252 55.636 38.295 1.00 44.94 112 GLN A CA 1
ATOM 912 C C . GLN A 1 112 ? -11.961 56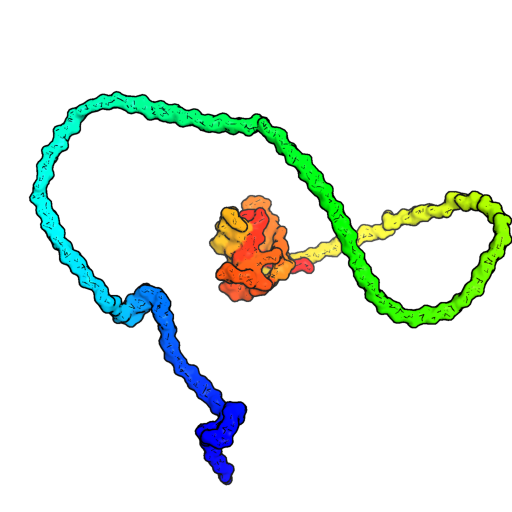.308 37.777 1.00 44.94 112 GLN A C 1
ATOM 914 O O . GLN A 1 112 ? -10.839 56.095 38.228 1.00 44.94 112 GLN A O 1
ATOM 919 N N . THR A 1 113 ? -12.219 57.279 36.901 1.00 45.88 113 THR A N 1
ATOM 920 C CA . THR A 1 113 ? -11.393 58.405 36.448 1.00 45.88 113 THR A CA 1
ATOM 921 C C . THR A 1 113 ? -10.354 58.948 37.436 1.00 45.88 113 THR A C 1
ATOM 923 O O . THR A 1 113 ? -10.709 59.427 38.512 1.00 45.88 113 THR A O 1
ATOM 926 N N . PHE A 1 114 ? -9.116 59.104 36.955 1.00 44.12 114 PHE A N 1
ATOM 927 C CA . PHE A 1 114 ? -8.181 60.124 37.439 1.00 44.12 114 PHE A CA 1
ATOM 928 C C . PHE A 1 114 ? -7.725 61.031 36.289 1.00 44.12 114 PHE A C 1
ATOM 930 O O . PHE A 1 114 ? -7.266 60.579 35.242 1.00 44.12 114 PHE A O 1
ATOM 937 N N . LYS A 1 115 ? -7.901 62.341 36.493 1.00 44.88 115 LYS A N 1
ATOM 938 C CA . LYS A 1 115 ? -7.542 63.423 35.566 1.00 44.88 115 LYS A CA 1
ATOM 939 C C . LYS A 1 115 ? -6.023 63.498 35.377 1.00 44.88 115 LYS A C 1
ATOM 941 O O . LYS A 1 115 ? -5.276 63.444 36.348 1.00 44.88 115 LYS A O 1
ATOM 946 N N . ALA A 1 116 ? -5.585 63.705 34.137 1.00 50.97 116 ALA A N 1
ATOM 947 C CA . ALA A 1 116 ? -4.182 63.911 33.792 1.00 50.97 116 ALA A CA 1
ATOM 948 C C . ALA A 1 116 ? -3.658 65.271 34.295 1.00 50.97 116 ALA A C 1
ATOM 950 O O . ALA A 1 116 ? -4.256 66.302 33.967 1.00 50.97 116 ALA A O 1
ATOM 951 N N . PRO A 1 117 ? -2.510 65.322 34.996 1.00 44.84 117 PRO A N 1
ATOM 952 C CA . PRO A 1 117 ? -1.759 66.551 35.133 1.00 44.84 117 PRO A CA 1
ATOM 953 C C . PRO A 1 117 ? -0.691 66.672 34.037 1.00 44.84 117 PRO A C 1
ATOM 955 O O . PRO A 1 117 ? 0.116 65.789 33.757 1.00 44.84 117 PRO A O 1
ATOM 958 N N . ARG A 1 118 ? -0.733 67.852 33.436 1.00 46.06 118 ARG A N 1
ATOM 959 C CA . ARG A 1 118 ? 0.244 68.525 32.585 1.00 46.06 118 ARG A CA 1
ATOM 960 C C . ARG A 1 118 ? 1.642 68.531 33.221 1.00 46.06 118 ARG A C 1
ATOM 962 O O . ARG A 1 118 ? 1.759 68.942 34.367 1.00 46.06 118 ARG A O 1
ATOM 969 N N . ALA A 1 119 ? 2.679 68.201 32.451 1.00 44.16 119 ALA A N 1
ATOM 970 C CA . ALA A 1 119 ? 3.906 68.999 32.284 1.00 44.16 119 ALA A CA 1
ATOM 971 C C . ALA A 1 119 ? 5.062 68.154 31.733 1.00 44.16 119 ALA A C 1
ATOM 973 O O . ALA A 1 119 ? 5.327 67.035 32.159 1.00 44.16 119 ALA A O 1
ATOM 974 N N . ALA A 1 120 ? 5.767 68.761 30.785 1.00 52.09 120 ALA A N 1
ATOM 975 C CA . ALA A 1 120 ? 7.013 68.296 30.214 1.00 52.09 120 ALA A CA 1
ATOM 976 C C . ALA A 1 120 ? 8.076 68.010 31.279 1.00 52.09 120 ALA A C 1
ATOM 978 O O . ALA A 1 120 ? 8.252 68.807 32.197 1.00 52.09 120 ALA A O 1
ATOM 979 N N . GLN A 1 121 ? 8.865 66.955 31.066 1.00 54.25 121 GLN A N 1
ATOM 980 C CA . GLN A 1 121 ? 10.244 66.880 31.537 1.00 54.25 121 GLN A CA 1
ATOM 981 C C . GLN A 1 121 ? 11.026 65.825 30.737 1.00 54.25 121 GLN A C 1
ATOM 983 O O . GLN A 1 121 ? 10.819 64.628 30.868 1.00 54.25 121 GLN A O 1
ATOM 988 N N . ARG A 1 122 ? 11.914 66.346 29.878 1.00 44.50 122 ARG A N 1
ATOM 989 C CA . ARG A 1 122 ? 13.265 65.847 29.565 1.00 44.50 122 ARG A CA 1
ATOM 990 C C . ARG A 1 122 ? 13.362 64.350 29.252 1.00 44.50 122 ARG A C 1
ATOM 992 O O . ARG A 1 122 ? 13.483 63.537 30.153 1.00 44.50 122 ARG A O 1
ATOM 999 N N . ARG A 1 123 ? 13.449 64.003 27.962 1.00 44.19 123 ARG A N 1
ATOM 1000 C CA . ARG A 1 123 ? 13.988 62.706 27.522 1.00 44.19 123 ARG A CA 1
ATOM 1001 C C . ARG A 1 123 ? 15.482 62.640 27.880 1.00 44.19 123 ARG A C 1
ATOM 1003 O O . ARG A 1 123 ? 16.242 63.394 27.270 1.00 44.19 123 ARG A O 1
ATOM 1010 N N . PRO A 1 124 ? 15.944 61.766 28.791 1.00 45.47 124 PRO A N 1
ATOM 1011 C CA . PRO A 1 124 ? 17.337 61.357 28.799 1.00 45.47 124 PRO A CA 1
ATOM 1012 C C . PRO A 1 124 ? 17.505 60.327 27.679 1.00 45.47 124 PRO A C 1
ATOM 1014 O O . PRO A 1 124 ? 16.670 59.438 27.500 1.00 45.47 124 PRO A O 1
ATOM 1017 N N . SER A 1 125 ? 18.562 60.468 26.890 1.00 57.75 125 SER A N 1
ATOM 1018 C CA . SER A 1 125 ? 18.979 59.480 25.903 1.00 57.75 125 SER A CA 1
ATOM 1019 C C . SER A 1 125 ? 19.169 58.125 26.587 1.00 57.75 125 SER A C 1
ATOM 1021 O O . SER A 1 125 ? 20.142 57.914 27.309 1.00 57.75 125 SER A O 1
ATOM 1023 N N . LEU A 1 126 ? 18.227 57.200 26.369 1.00 54.88 126 LEU A N 1
ATOM 1024 C CA . LEU A 1 126 ? 18.397 55.810 26.769 1.00 54.88 126 LEU A CA 1
ATOM 1025 C C . LEU A 1 126 ? 19.527 55.227 25.931 1.00 54.88 126 LEU A C 1
ATOM 1027 O O . LEU A 1 126 ? 19.418 54.975 24.730 1.00 54.88 126 LEU A O 1
ATOM 1031 N N . GLN A 1 127 ? 20.651 55.121 26.620 1.00 55.31 127 GLN A N 1
ATOM 1032 C CA . GLN A 1 127 ? 21.883 54.512 26.189 1.00 55.31 127 GLN A CA 1
ATOM 1033 C C . GLN A 1 127 ? 21.581 53.113 25.654 1.00 55.31 127 GLN A C 1
ATOM 1035 O O . GLN A 1 127 ? 20.895 52.314 26.292 1.00 55.31 127 GLN A O 1
ATOM 1040 N N . ARG A 1 128 ? 22.118 52.833 24.465 1.00 53.41 128 ARG A N 1
ATOM 1041 C CA . ARG A 1 128 ? 22.202 51.498 23.876 1.00 53.41 128 ARG A CA 1
ATOM 1042 C C . ARG A 1 128 ? 22.909 50.556 24.848 1.00 53.41 128 ARG A C 1
ATOM 1044 O O . ARG A 1 128 ? 24.129 50.473 24.843 1.00 53.41 128 ARG A O 1
ATOM 1051 N N . THR A 1 129 ? 22.140 49.822 25.630 1.00 55.09 129 THR A N 1
ATOM 1052 C CA . THR A 1 129 ? 22.529 48.536 26.207 1.00 55.09 129 THR A CA 1
ATOM 1053 C C . THR A 1 129 ? 21.243 47.713 26.207 1.00 55.09 129 THR A C 1
ATOM 1055 O O . THR A 1 129 ? 20.186 48.179 26.608 1.00 55.09 129 THR A O 1
ATOM 1058 N N . THR A 1 130 ? 21.212 46.545 25.592 1.00 54.31 130 THR A N 1
ATOM 1059 C CA . THR A 1 130 ? 21.706 45.340 26.243 1.00 54.31 130 THR A CA 1
ATOM 1060 C C . THR A 1 130 ? 21.923 44.255 25.193 1.00 54.31 130 THR A C 1
ATOM 1062 O O . THR A 1 130 ? 21.199 44.148 24.204 1.00 54.31 130 THR A O 1
ATOM 1065 N N . ALA A 1 131 ? 22.996 43.500 25.399 1.00 55.84 131 ALA A N 1
ATOM 1066 C CA . ALA A 1 131 ? 23.443 42.406 24.561 1.00 55.84 131 ALA A CA 1
ATOM 1067 C C . ALA A 1 131 ? 22.340 41.362 24.329 1.00 55.84 131 ALA A C 1
ATOM 1069 O O . ALA A 1 131 ? 21.663 40.943 25.265 1.00 55.84 131 ALA A O 1
ATOM 1070 N N . ILE A 1 132 ? 22.214 40.903 23.084 1.00 61.69 132 ILE A N 1
ATOM 1071 C CA . ILE A 1 132 ? 21.463 39.694 22.740 1.00 61.69 132 ILE A CA 1
ATOM 1072 C C . ILE A 1 132 ? 22.227 38.516 23.371 1.00 61.69 132 ILE A C 1
ATOM 1074 O O . ILE A 1 132 ? 23.384 38.302 22.993 1.00 61.69 132 ILE A O 1
ATOM 1078 N N . PRO A 1 133 ? 21.659 37.755 24.325 1.00 57.59 133 PRO A N 1
ATOM 1079 C CA . PRO A 1 133 ? 22.321 36.554 24.804 1.00 57.59 133 PRO A CA 1
ATOM 1080 C C . PRO A 1 133 ? 22.373 35.545 23.656 1.00 57.59 133 PRO A C 1
ATOM 1082 O O . PRO A 1 133 ? 21.353 35.193 23.061 1.00 57.59 133 PRO A O 1
ATOM 1085 N N . ASN A 1 134 ? 23.582 35.107 23.317 1.00 63.69 134 ASN A N 1
ATOM 1086 C CA . ASN A 1 134 ? 23.814 34.130 22.267 1.00 63.69 134 ASN A CA 1
ATOM 1087 C C . ASN A 1 134 ? 23.282 32.765 22.742 1.00 63.69 134 ASN A C 1
ATOM 1089 O O . ASN A 1 134 ? 23.951 32.050 23.481 1.00 63.69 134 ASN A O 1
ATOM 1093 N N . ILE A 1 135 ? 22.061 32.417 22.336 1.00 52.22 135 ILE A N 1
ATOM 1094 C CA . ILE A 1 135 ? 21.346 31.171 22.681 1.00 52.22 135 ILE A CA 1
ATOM 1095 C C . ILE A 1 135 ? 21.886 29.917 21.962 1.00 52.22 135 ILE A C 1
ATOM 1097 O O . ILE A 1 135 ? 21.210 28.894 21.892 1.00 52.22 135 ILE A O 1
ATOM 1101 N N . TYR A 1 136 ? 23.116 29.961 21.447 1.00 55.91 136 TYR A N 1
ATOM 1102 C CA . TYR A 1 136 ? 23.729 28.869 20.689 1.00 55.91 136 TYR A CA 1
ATOM 1103 C C . TYR A 1 136 ? 24.896 28.230 21.431 1.00 55.91 136 TYR A C 1
ATOM 1105 O O . TYR A 1 136 ? 25.996 28.165 20.903 1.00 55.91 136 TYR A O 1
ATOM 1113 N N . THR A 1 137 ? 24.667 27.724 22.636 1.00 60.91 137 THR A N 1
ATOM 1114 C CA . THR A 1 137 ? 25.544 26.695 23.221 1.00 60.91 137 THR A CA 1
ATOM 1115 C C . THR A 1 137 ? 24.772 25.815 24.202 1.00 60.91 137 THR A C 1
ATOM 1117 O O . THR A 1 137 ? 25.202 25.560 25.324 1.00 60.91 137 THR A O 1
ATOM 1120 N N . SER A 1 138 ? 23.629 25.275 23.772 1.00 64.19 138 SER A N 1
ATOM 1121 C CA . SER A 1 138 ? 23.205 23.990 24.322 1.00 64.19 138 SER A CA 1
ATOM 1122 C C . SER A 1 138 ? 23.992 22.896 23.600 1.00 64.19 138 SER A C 1
ATOM 1124 O O . SER A 1 138 ? 24.054 22.833 22.374 1.00 64.19 138 SER A O 1
ATOM 1126 N N . LYS A 1 139 ? 24.674 22.071 24.394 1.00 62.00 139 LYS A N 1
ATOM 1127 C CA . LYS A 1 139 ? 25.295 20.802 24.001 1.00 62.00 139 LYS A CA 1
ATOM 1128 C C . LYS A 1 139 ? 24.453 20.122 22.902 1.00 62.00 139 LYS A C 1
ATOM 1130 O O . LYS A 1 139 ? 23.252 19.961 23.134 1.00 62.00 139 LYS A O 1
ATOM 1135 N N . PRO A 1 140 ? 25.028 19.731 21.743 1.00 63.41 140 PRO A N 1
ATOM 1136 C CA . PRO A 1 140 ? 24.254 19.080 20.691 1.00 63.41 140 PRO A CA 1
ATOM 1137 C C . PRO A 1 140 ? 23.520 17.887 21.313 1.00 63.41 140 PRO A C 1
ATOM 1139 O O . PRO A 1 140 ? 24.155 17.126 22.057 1.00 63.41 140 PRO A O 1
ATOM 1142 N N . PRO A 1 141 ? 22.196 17.747 21.105 1.00 59.41 141 PRO A N 1
ATOM 1143 C CA . PRO A 1 141 ? 21.454 16.643 21.684 1.00 59.41 141 PRO A CA 1
ATOM 1144 C C . PRO A 1 141 ? 22.129 15.365 21.208 1.00 59.41 141 PRO A C 1
ATOM 1146 O O . PRO A 1 141 ? 22.234 15.127 20.006 1.00 59.41 141 PRO A O 1
ATOM 1149 N N . ALA A 1 142 ? 22.650 14.583 22.155 1.00 63.19 142 ALA A N 1
ATOM 1150 C CA . ALA A 1 142 ? 23.229 13.288 21.858 1.00 63.19 142 ALA A CA 1
ATOM 1151 C C . ALA A 1 142 ? 22.173 12.507 21.076 1.00 63.19 142 ALA A C 1
ATOM 1153 O O . ALA A 1 142 ? 21.105 12.194 21.609 1.00 63.19 142 ALA A O 1
ATOM 1154 N N . THR A 1 143 ? 22.441 12.265 19.794 1.00 60.75 143 THR A N 1
ATOM 1155 C CA . THR A 1 143 ? 21.578 11.495 18.911 1.00 60.75 143 THR A CA 1
ATOM 1156 C C . THR A 1 143 ? 21.563 10.074 19.449 1.00 60.75 143 THR A C 1
ATOM 1158 O O . THR A 1 143 ? 22.405 9.236 19.133 1.00 60.75 143 THR A O 1
ATOM 1161 N N . ARG A 1 144 ? 20.626 9.794 20.357 1.00 62.66 144 ARG A N 1
ATOM 1162 C CA . ARG A 1 144 ? 20.357 8.432 20.794 1.00 62.66 144 ARG A CA 1
ATOM 1163 C C . ARG A 1 144 ? 19.866 7.713 19.551 1.00 62.66 144 ARG A C 1
ATOM 1165 O O . ARG A 1 144 ? 18.745 7.963 19.123 1.00 62.66 144 ARG A O 1
ATOM 1172 N N . ASN A 1 145 ? 20.720 6.876 18.965 1.00 66.94 145 ASN A N 1
ATOM 1173 C CA . ASN A 1 145 ? 20.383 6.021 17.833 1.00 66.94 145 ASN A CA 1
ATOM 1174 C C . ASN A 1 145 ? 19.102 5.251 18.179 1.00 66.94 145 ASN A C 1
ATOM 1176 O O . ASN A 1 145 ? 19.134 4.266 18.923 1.00 66.94 145 ASN A O 1
ATOM 1180 N N . LYS A 1 146 ? 17.959 5.764 17.712 1.00 68.25 146 LYS A N 1
ATOM 1181 C CA . LYS A 1 146 ? 16.649 5.163 17.931 1.00 68.25 146 LYS A CA 1
ATOM 1182 C C . LYS A 1 146 ? 16.670 3.881 17.115 1.00 68.25 146 LYS A C 1
ATOM 1184 O O . LYS A 1 146 ? 16.821 3.926 15.898 1.00 68.25 146 LYS A O 1
ATOM 1189 N N . ARG A 1 147 ? 16.647 2.729 17.787 1.00 69.19 147 ARG A N 1
ATOM 1190 C CA . ARG A 1 147 ? 16.575 1.434 17.108 1.00 69.19 147 ARG A CA 1
ATOM 1191 C C . ARG A 1 147 ? 15.196 1.351 16.469 1.00 69.19 147 ARG A C 1
ATOM 1193 O O . ARG A 1 147 ? 14.223 1.076 17.160 1.00 69.19 147 ARG A O 1
ATOM 1200 N N . ILE A 1 148 ? 15.132 1.658 15.181 1.00 80.94 148 ILE A N 1
ATOM 1201 C CA . ILE A 1 148 ? 13.904 1.588 14.399 1.00 80.94 148 ILE A CA 1
ATOM 1202 C C . ILE A 1 148 ? 13.528 0.109 14.280 1.00 80.94 148 ILE A C 1
ATOM 1204 O O . ILE A 1 148 ? 14.265 -0.680 13.687 1.00 80.94 148 ILE A O 1
ATOM 1208 N N . GLY A 1 149 ? 12.407 -0.275 14.887 1.00 86.19 149 GLY A N 1
ATOM 1209 C CA . GLY A 1 149 ? 11.848 -1.614 14.728 1.00 86.19 149 GLY A CA 1
ATOM 1210 C C . GLY A 1 149 ? 11.201 -1.746 13.352 1.00 86.19 149 GLY A C 1
ATOM 1211 O O . GLY A 1 149 ? 10.596 -0.797 12.860 1.00 86.19 149 GLY A O 1
ATOM 1212 N N . GLN A 1 150 ? 11.310 -2.911 12.716 1.00 89.81 150 GLN A N 1
ATOM 1213 C CA . GLN A 1 150 ? 10.652 -3.181 11.436 1.00 89.81 150 GLN A CA 1
ATOM 1214 C C . GLN A 1 150 ? 9.814 -4.448 11.553 1.00 89.81 150 GLN A C 1
ATOM 1216 O O . GLN A 1 150 ? 10.335 -5.514 11.876 1.00 89.81 150 GLN A O 1
ATOM 1221 N N . ASN A 1 151 ? 8.518 -4.331 11.266 1.00 93.12 151 ASN A N 1
ATOM 1222 C CA . ASN A 1 151 ? 7.593 -5.461 11.279 1.00 93.12 151 ASN A CA 1
ATOM 1223 C C . ASN A 1 151 ? 7.128 -5.784 9.863 1.00 93.12 151 ASN A C 1
ATOM 1225 O O . ASN A 1 151 ? 6.807 -4.887 9.089 1.00 93.12 151 ASN A O 1
ATOM 1229 N N . LYS A 1 152 ? 7.026 -7.071 9.525 1.00 94.38 152 LYS A N 1
ATOM 1230 C CA . LYS A 1 152 ? 6.484 -7.494 8.230 1.00 94.38 152 LYS A CA 1
ATOM 1231 C C . LYS A 1 152 ? 5.004 -7.122 8.122 1.00 94.38 152 LYS A C 1
ATOM 1233 O O . LYS A 1 152 ? 4.177 -7.625 8.884 1.00 94.38 152 LYS A O 1
ATOM 1238 N N . LEU A 1 153 ? 4.676 -6.264 7.160 1.00 94.88 153 LEU A N 1
ATOM 1239 C CA . LEU A 1 153 ? 3.322 -5.763 6.954 1.00 94.88 153 LEU A CA 1
ATOM 1240 C C . LEU A 1 153 ? 2.540 -6.604 5.947 1.00 94.88 153 LEU A C 1
ATOM 1242 O O . LEU A 1 153 ? 1.374 -6.915 6.190 1.00 94.88 153 LEU A O 1
ATOM 1246 N N . GLY A 1 154 ? 3.175 -6.975 4.834 1.00 95.50 154 GLY A N 1
ATOM 1247 C CA . GLY A 1 154 ? 2.517 -7.687 3.742 1.00 95.50 154 GLY A CA 1
ATOM 1248 C C . GLY A 1 154 ? 3.394 -7.852 2.506 1.00 95.50 154 GLY A C 1
ATOM 1249 O O . GLY A 1 154 ? 4.610 -7.677 2.572 1.00 95.50 154 GLY A O 1
ATOM 1250 N N . THR A 1 155 ? 2.765 -8.193 1.384 1.00 96.38 155 THR A N 1
ATOM 1251 C CA . THR A 1 155 ? 3.414 -8.365 0.073 1.00 96.38 155 THR A CA 1
ATOM 1252 C C . THR A 1 155 ? 2.668 -7.607 -1.017 1.00 96.38 155 THR A C 1
ATOM 1254 O O . THR A 1 155 ? 1.434 -7.608 -1.036 1.00 96.38 155 THR A O 1
ATOM 1257 N N . VAL A 1 156 ? 3.404 -6.987 -1.939 1.00 96.38 156 VAL A N 1
ATOM 1258 C CA . VAL A 1 156 ? 2.823 -6.292 -3.097 1.00 96.38 156 VAL A CA 1
ATOM 1259 C C . VAL A 1 156 ? 2.364 -7.321 -4.128 1.00 96.38 156 VAL A C 1
ATOM 1261 O O . VAL A 1 156 ? 3.155 -8.135 -4.592 1.00 96.38 156 VAL A O 1
ATOM 1264 N N . THR A 1 157 ? 1.083 -7.285 -4.490 1.00 95.44 157 THR A N 1
ATOM 1265 C CA . THR A 1 157 ? 0.481 -8.226 -5.454 1.00 95.44 157 THR A CA 1
ATOM 1266 C C . THR A 1 157 ? 0.320 -7.607 -6.834 1.00 95.44 157 THR A C 1
ATOM 1268 O O . THR A 1 157 ? 0.563 -8.259 -7.846 1.00 95.44 157 THR A O 1
ATOM 1271 N N . HIS A 1 158 ? -0.069 -6.335 -6.888 1.00 94.75 158 HIS A N 1
ATOM 1272 C CA . HIS A 1 158 ? -0.300 -5.634 -8.139 1.00 94.75 158 HIS A CA 1
ATOM 1273 C C . HIS A 1 158 ? -0.008 -4.144 -7.993 1.00 94.75 158 HIS A C 1
ATOM 1275 O O . HIS A 1 158 ? -0.123 -3.582 -6.905 1.00 94.75 158 HIS A O 1
ATOM 1281 N N . TYR A 1 159 ? 0.343 -3.493 -9.096 1.00 95.75 159 TYR A N 1
ATOM 1282 C CA . TYR A 1 159 ? 0.538 -2.051 -9.150 1.00 95.75 159 TYR A CA 1
ATOM 1283 C C . TYR A 1 159 ? -0.095 -1.493 -10.420 1.00 95.75 159 TYR A C 1
ATOM 1285 O O . TYR A 1 159 ? 0.154 -1.979 -11.522 1.00 95.75 159 TYR A O 1
ATOM 1293 N N . PHE A 1 160 ? -0.913 -0.460 -10.259 1.00 93.88 160 PHE A N 1
ATOM 1294 C CA . PHE A 1 160 ? -1.575 0.230 -11.353 1.00 93.88 160 PHE A CA 1
ATOM 1295 C C . PHE A 1 160 ? -0.776 1.474 -11.748 1.00 93.88 160 PHE A C 1
ATOM 1297 O O . PHE A 1 160 ? -1.009 2.555 -11.207 1.00 93.88 160 PHE A O 1
ATOM 1304 N N . ASP A 1 161 ? 0.110 1.346 -12.741 1.00 93.44 161 ASP A N 1
ATOM 1305 C CA . ASP A 1 161 ? 0.996 2.434 -13.199 1.00 93.44 161 ASP A CA 1
ATOM 1306 C C . ASP A 1 161 ? 0.235 3.737 -13.542 1.00 93.44 161 ASP A C 1
ATOM 1308 O O . ASP A 1 161 ? 0.694 4.833 -13.232 1.00 93.44 161 ASP A O 1
ATOM 1312 N N . LYS A 1 162 ? -0.963 3.633 -14.140 1.00 93.81 162 LYS A N 1
ATOM 1313 C CA . LYS A 1 162 ? -1.755 4.797 -14.594 1.00 93.81 162 LYS A CA 1
ATOM 1314 C C . LYS A 1 162 ? -2.281 5.679 -13.460 1.00 93.81 162 LYS A C 1
ATOM 1316 O O . LYS A 1 162 ? -2.407 6.884 -13.642 1.00 93.81 162 LYS A O 1
ATOM 1321 N N . ILE A 1 163 ? -2.639 5.072 -12.329 1.00 93.19 163 ILE A N 1
ATOM 1322 C CA . ILE A 1 163 ? -3.224 5.762 -11.164 1.00 93.19 163 ILE A CA 1
ATOM 1323 C C . ILE A 1 163 ? -2.281 5.765 -9.956 1.00 93.19 163 ILE A C 1
ATOM 1325 O O . ILE A 1 163 ? -2.610 6.344 -8.926 1.00 93.19 163 ILE A O 1
ATOM 1329 N N . GLN A 1 164 ? -1.108 5.138 -10.091 1.00 93.75 164 GLN A N 1
ATOM 1330 C CA . GLN A 1 164 ? -0.075 5.014 -9.063 1.00 93.75 164 GLN A CA 1
ATOM 1331 C C . GLN A 1 164 ? -0.572 4.351 -7.771 1.00 93.75 164 GLN A C 1
ATOM 1333 O O . GLN A 1 164 ? -0.164 4.716 -6.669 1.00 93.75 164 GLN A O 1
ATOM 1338 N N . VAL A 1 165 ? -1.462 3.367 -7.902 1.00 94.69 165 VAL A N 1
ATOM 1339 C CA . VAL A 1 165 ? -2.023 2.627 -6.765 1.00 94.69 165 VAL A CA 1
ATOM 1340 C C . VAL A 1 165 ? -1.370 1.256 -6.674 1.00 94.69 165 VAL A C 1
ATOM 1342 O O . VAL A 1 165 ? -1.364 0.509 -7.651 1.00 94.69 165 VAL A O 1
ATOM 1345 N N . ALA A 1 166 ? -0.852 0.909 -5.499 1.00 95.25 166 ALA A N 1
ATOM 1346 C CA . ALA A 1 166 ? -0.353 -0.429 -5.205 1.00 95.25 166 ALA A CA 1
ATOM 1347 C C . ALA A 1 166 ? -1.381 -1.228 -4.409 1.00 95.25 166 ALA A C 1
ATOM 1349 O O . ALA A 1 166 ? -1.994 -0.701 -3.483 1.00 95.25 166 ALA A O 1
ATOM 1350 N N . VAL A 1 167 ? -1.523 -2.505 -4.756 1.00 95.56 167 VAL A N 1
ATOM 1351 C CA . VAL A 1 167 ? -2.359 -3.484 -4.062 1.00 95.56 167 VAL A CA 1
ATOM 1352 C C . VAL A 1 167 ? -1.465 -4.356 -3.192 1.00 95.56 167 VAL A C 1
ATOM 1354 O O . VAL A 1 167 ? -0.644 -5.136 -3.689 1.00 95.56 167 VAL A O 1
ATOM 1357 N N . ILE A 1 168 ? -1.628 -4.231 -1.880 1.00 95.81 168 ILE A N 1
ATOM 1358 C CA . ILE A 1 168 ? -0.815 -4.920 -0.880 1.00 95.81 168 ILE A CA 1
ATOM 1359 C C . ILE A 1 168 ? -1.690 -5.935 -0.151 1.00 95.81 168 ILE A C 1
ATOM 1361 O O . ILE A 1 168 ? -2.712 -5.581 0.437 1.00 95.81 168 ILE A O 1
ATOM 1365 N N . LYS A 1 169 ? -1.264 -7.200 -0.145 1.00 96.06 169 LYS A N 1
ATOM 1366 C CA . LYS A 1 169 ? -1.879 -8.252 0.667 1.00 96.06 169 LYS A CA 1
ATOM 1367 C C . LYS A 1 169 ? -1.288 -8.209 2.069 1.00 96.06 169 LYS A C 1
ATOM 1369 O O . LYS A 1 169 ? -0.106 -8.498 2.261 1.00 96.06 169 LYS A O 1
ATOM 1374 N N . LEU A 1 170 ? -2.106 -7.840 3.048 1.00 96.12 170 LEU A N 1
ATOM 1375 C CA . LEU A 1 170 ? -1.656 -7.613 4.417 1.00 96.12 170 LEU A CA 1
ATOM 1376 C C . LEU A 1 170 ? -1.504 -8.916 5.209 1.00 96.12 170 LEU A C 1
ATOM 1378 O O . LEU A 1 170 ? -2.415 -9.741 5.265 1.00 96.12 170 LEU A O 1
ATOM 1382 N N . SER A 1 171 ? -0.377 -9.069 5.901 1.00 95.50 171 SER A N 1
ATOM 1383 C CA . SER A 1 171 ? -0.154 -10.087 6.939 1.00 95.50 171 SER A CA 1
ATOM 1384 C C . SER A 1 171 ? -0.313 -9.536 8.359 1.00 95.50 171 SER A C 1
ATOM 1386 O O . SER A 1 171 ? -0.523 -10.312 9.292 1.00 95.50 171 SER A O 1
ATOM 1388 N N . ALA A 1 172 ? -0.239 -8.214 8.529 1.00 94.00 172 ALA A N 1
ATOM 1389 C CA . ALA A 1 172 ? -0.429 -7.497 9.791 1.00 94.00 172 ALA A CA 1
ATOM 1390 C C . ALA A 1 172 ? -1.535 -6.430 9.664 1.00 94.00 172 ALA A C 1
ATOM 1392 O O . ALA A 1 172 ? -2.065 -6.205 8.580 1.00 94.00 172 ALA A O 1
ATOM 1393 N N . LYS A 1 173 ? -1.924 -5.807 10.783 1.00 94.44 173 LYS A N 1
ATOM 1394 C CA . LYS A 1 173 ? -2.865 -4.678 10.776 1.00 94.44 173 LYS A CA 1
ATOM 1395 C C . LYS A 1 173 ? -2.156 -3.419 10.262 1.00 94.44 173 LYS A C 1
ATOM 1397 O O . LYS A 1 173 ? -1.021 -3.168 10.669 1.00 94.44 173 LYS A O 1
ATOM 1402 N N . LEU A 1 174 ? -2.836 -2.646 9.421 1.00 94.81 174 LEU A N 1
ATOM 1403 C CA . LEU A 1 174 ? -2.375 -1.358 8.908 1.00 94.81 174 LEU A CA 1
ATOM 1404 C C . LEU A 1 174 ? -3.419 -0.282 9.189 1.00 94.81 174 LEU A C 1
ATOM 1406 O O . LEU A 1 174 ? -4.600 -0.505 8.925 1.00 94.81 174 LEU A O 1
ATOM 1410 N N . ASP A 1 175 ? -2.985 0.871 9.678 1.00 94.69 175 ASP A N 1
ATOM 1411 C CA . ASP A 1 175 ? -3.835 2.030 9.926 1.00 94.69 175 ASP A CA 1
ATOM 1412 C C . ASP A 1 175 ? -3.339 3.235 9.104 1.00 94.69 175 ASP A C 1
ATOM 1414 O O . ASP A 1 175 ? -2.166 3.321 8.730 1.00 94.69 175 ASP A O 1
ATOM 1418 N N . VAL A 1 176 ? -4.244 4.162 8.773 1.00 95.50 176 VAL A N 1
ATOM 1419 C CA . VAL A 1 176 ? -3.872 5.420 8.101 1.00 95.50 176 VAL A CA 1
ATOM 1420 C C . VAL A 1 176 ? -2.961 6.228 9.035 1.00 95.50 176 VAL A C 1
ATOM 1422 O O . VAL A 1 176 ? -3.234 6.333 10.229 1.00 95.50 176 VAL A O 1
ATOM 1425 N N . GLY A 1 177 ? -1.877 6.786 8.495 1.00 94.00 177 GLY A N 1
ATOM 1426 C CA . GLY A 1 177 ? -0.830 7.489 9.245 1.00 94.00 177 GLY A CA 1
ATOM 1427 C C . GLY A 1 177 ? 0.373 6.623 9.637 1.00 94.00 177 GLY A C 1
ATOM 1428 O O . GLY A 1 177 ? 1.365 7.153 10.132 1.00 94.00 177 GLY A O 1
ATOM 1429 N N . ASP A 1 178 ? 0.330 5.312 9.393 1.00 94.19 178 ASP A N 1
ATOM 1430 C CA . ASP A 1 178 ? 1.487 4.442 9.607 1.00 94.19 178 ASP A CA 1
ATOM 1431 C C . ASP A 1 178 ? 2.615 4.720 8.595 1.00 94.19 178 ASP A C 1
ATOM 1433 O O . ASP A 1 178 ? 2.364 5.000 7.420 1.00 94.19 178 ASP A O 1
ATOM 1437 N N . CYS A 1 179 ? 3.871 4.567 9.031 1.00 94.75 179 CYS A N 1
ATOM 1438 C CA . CYS A 1 179 ? 5.038 4.591 8.149 1.00 94.75 179 CYS A CA 1
ATOM 1439 C C . CYS A 1 179 ? 5.311 3.198 7.575 1.00 94.75 179 CYS A C 1
ATOM 1441 O O . CYS A 1 179 ? 5.540 2.231 8.313 1.00 94.75 179 CYS A O 1
ATOM 1443 N N . ILE A 1 180 ? 5.352 3.104 6.251 1.00 94.69 180 ILE A N 1
ATOM 1444 C CA . ILE A 1 180 ? 5.673 1.882 5.519 1.00 94.69 180 ILE A CA 1
ATOM 1445 C C . ILE A 1 180 ? 6.974 2.041 4.742 1.00 94.69 180 ILE A C 1
ATOM 1447 O O . ILE A 1 180 ? 7.312 3.125 4.277 1.00 94.69 180 ILE A O 1
ATOM 1451 N N . ARG A 1 181 ? 7.693 0.935 4.577 1.00 95.00 181 ARG A N 1
ATOM 1452 C CA . ARG A 1 181 ? 8.914 0.820 3.788 1.00 95.00 181 ARG A CA 1
ATOM 1453 C C . ARG A 1 181 ? 8.752 -0.298 2.773 1.00 95.00 181 ARG A C 1
ATOM 1455 O O . ARG A 1 181 ? 8.364 -1.408 3.138 1.00 95.00 181 ARG A O 1
ATOM 1462 N N . TYR A 1 182 ? 9.064 -0.017 1.518 1.00 95.00 182 TYR A N 1
ATOM 1463 C CA . TYR A 1 182 ? 8.983 -0.988 0.429 1.00 95.00 182 TYR A CA 1
ATOM 1464 C C . TYR A 1 182 ? 10.173 -0.844 -0.521 1.00 95.00 182 TYR A C 1
ATOM 1466 O O . TYR A 1 182 ? 10.870 0.175 -0.528 1.00 95.00 182 TYR A O 1
ATOM 1474 N N . GLU A 1 183 ? 10.425 -1.891 -1.303 1.00 94.56 183 GLU A N 1
ATOM 1475 C CA . GLU A 1 183 ? 11.518 -1.927 -2.270 1.00 94.56 183 GLU A CA 1
ATOM 1476 C C . GLU A 1 183 ? 11.070 -1.389 -3.631 1.00 94.56 183 GLU A C 1
ATOM 1478 O O . GLU A 1 183 ? 9.994 -1.709 -4.147 1.00 94.56 183 GLU A O 1
ATOM 1483 N N . THR A 1 184 ? 11.921 -0.548 -4.212 1.00 94.56 184 THR A N 1
ATOM 1484 C CA . THR A 1 184 ? 11.760 0.011 -5.556 1.00 94.56 184 THR A CA 1
ATOM 1485 C C . THR A 1 184 ? 13.010 -0.267 -6.374 1.00 94.56 184 THR A C 1
ATOM 1487 O O . THR A 1 184 ? 14.056 -0.603 -5.821 1.00 94.56 184 THR A O 1
ATOM 1490 N N . GLU A 1 185 ? 12.934 -0.058 -7.687 1.00 92.81 185 GLU A N 1
ATOM 1491 C CA . GLU A 1 185 ? 14.095 -0.170 -8.583 1.00 92.81 185 GLU A CA 1
ATOM 1492 C C . GLU A 1 185 ? 15.263 0.735 -8.147 1.00 92.81 185 GLU A C 1
ATOM 1494 O O . GLU A 1 185 ? 16.424 0.376 -8.299 1.00 92.81 185 GLU A O 1
ATOM 1499 N N . ASN A 1 186 ? 14.956 1.879 -7.522 1.00 93.75 186 ASN A N 1
ATOM 1500 C CA . ASN A 1 186 ? 15.940 2.846 -7.028 1.00 93.75 186 ASN A CA 1
ATOM 1501 C C . ASN A 1 186 ? 16.302 2.642 -5.543 1.00 93.75 186 ASN A C 1
ATOM 1503 O O . ASN A 1 186 ? 16.826 3.557 -4.907 1.00 93.75 186 ASN A O 1
ATOM 1507 N N . GLY A 1 187 ? 15.988 1.476 -4.971 1.00 93.62 187 GLY A N 1
ATOM 1508 C CA . GLY A 1 187 ? 16.267 1.132 -3.577 1.00 93.62 187 GLY A CA 1
ATOM 1509 C C . GLY A 1 187 ? 15.060 1.269 -2.635 1.00 93.62 187 GLY A C 1
ATOM 1510 O O . GLY A 1 187 ? 13.916 1.391 -3.087 1.00 93.62 187 GLY A O 1
ATOM 1511 N N . PRO A 1 188 ? 15.285 1.203 -1.310 1.00 93.06 188 PRO A N 1
ATOM 1512 C CA . PRO A 1 188 ? 14.214 1.247 -0.323 1.00 93.06 188 PRO A CA 1
ATOM 1513 C C . PRO A 1 188 ? 13.616 2.651 -0.219 1.00 93.06 188 PRO A C 1
ATOM 1515 O O . PRO A 1 188 ? 14.344 3.640 -0.128 1.00 93.06 188 PRO A O 1
ATOM 1518 N N . TYR A 1 189 ? 12.290 2.733 -0.181 1.00 95.06 189 TYR A N 1
ATOM 1519 C CA . TYR A 1 189 ? 11.566 3.986 0.001 1.00 95.06 189 TYR A CA 1
ATOM 1520 C C . TYR A 1 189 ? 10.614 3.887 1.191 1.00 95.06 189 TYR A C 1
ATOM 1522 O O . TYR A 1 189 ? 9.968 2.857 1.392 1.00 95.06 189 TYR A O 1
ATOM 1530 N N . GLU A 1 190 ? 10.549 4.959 1.979 1.00 94.56 190 GLU A N 1
ATOM 1531 C CA . GLU A 1 190 ? 9.671 5.080 3.140 1.00 94.56 190 GLU A CA 1
ATOM 1532 C C . GLU A 1 190 ? 8.581 6.112 2.853 1.00 94.56 190 GLU A C 1
ATOM 1534 O O . GLU A 1 190 ? 8.865 7.209 2.374 1.00 94.56 190 GLU A O 1
ATOM 1539 N N . GLN A 1 191 ? 7.332 5.748 3.130 1.00 94.38 191 GLN A N 1
ATOM 1540 C CA . GLN A 1 191 ? 6.163 6.584 2.887 1.00 94.38 191 GLN A CA 1
ATOM 1541 C C . GLN A 1 191 ? 5.189 6.486 4.060 1.00 94.38 191 GLN A C 1
ATOM 1543 O O . GLN A 1 191 ? 5.026 5.421 4.654 1.00 94.38 191 GLN A O 1
ATOM 1548 N N . ILE A 1 192 ? 4.506 7.587 4.361 1.00 94.88 192 ILE A N 1
ATOM 1549 C CA . ILE A 1 192 ? 3.354 7.594 5.263 1.00 94.88 192 ILE A CA 1
ATOM 1550 C C . ILE A 1 192 ? 2.106 7.183 4.474 1.00 94.88 192 ILE A C 1
ATOM 1552 O O . ILE A 1 192 ? 1.937 7.539 3.303 1.00 94.88 192 ILE A O 1
ATOM 1556 N N . VAL A 1 193 ? 1.239 6.398 5.106 1.00 94.88 193 VAL A N 1
ATOM 1557 C CA . VAL A 1 193 ? -0.042 5.996 4.524 1.00 94.88 193 VAL A CA 1
ATOM 1558 C C . VAL A 1 193 ? -1.050 7.137 4.660 1.00 94.88 193 VAL A C 1
ATOM 1560 O O . VAL A 1 193 ? -1.621 7.325 5.729 1.00 94.88 193 VAL A O 1
ATOM 1563 N N . ASP A 1 194 ? -1.299 7.868 3.572 1.00 92.25 194 ASP A N 1
ATOM 1564 C CA . ASP A 1 194 ? -2.270 8.976 3.555 1.00 92.25 194 ASP A CA 1
ATOM 1565 C C . ASP A 1 194 ? -3.720 8.496 3.366 1.00 92.25 194 ASP A C 1
ATOM 1567 O O . ASP A 1 194 ? -4.657 9.046 3.940 1.00 92.25 194 ASP A O 1
ATOM 1571 N N . SER A 1 195 ? -3.923 7.473 2.531 1.00 92.19 195 SER A N 1
ATOM 1572 C CA . SER A 1 195 ? -5.247 6.930 2.202 1.00 92.19 195 SER A CA 1
ATOM 1573 C C . SER A 1 195 ? -5.169 5.447 1.853 1.00 92.19 195 SER A C 1
ATOM 1575 O O . SER A 1 195 ? -4.164 4.972 1.319 1.00 92.19 195 SER A O 1
ATOM 1577 N N . MET A 1 196 ? -6.238 4.717 2.169 1.00 94.69 196 MET A N 1
ATOM 1578 C CA . MET A 1 196 ? -6.366 3.285 1.919 1.00 94.69 196 MET A CA 1
ATOM 1579 C C . MET A 1 196 ? -7.769 2.939 1.436 1.00 94.69 196 MET A C 1
ATOM 1581 O O . MET A 1 196 ? -8.761 3.486 1.921 1.00 94.69 196 MET A O 1
ATOM 1585 N N . GLU A 1 197 ? -7.845 1.977 0.526 1.00 94.62 197 GLU A N 1
ATOM 1586 C CA . GLU A 1 197 ? -9.091 1.454 -0.021 1.00 94.62 197 GLU A CA 1
ATOM 1587 C C . GLU A 1 197 ? -9.077 -0.076 -0.035 1.00 94.62 197 GLU A C 1
ATOM 1589 O O . GLU A 1 197 ? -8.070 -0.700 -0.366 1.00 94.62 197 GLU A O 1
ATOM 1594 N N . ILE A 1 198 ? -10.211 -0.695 0.280 1.00 94.81 198 ILE A N 1
ATOM 1595 C CA . ILE A 1 198 ? -10.443 -2.133 0.107 1.00 94.81 198 ILE A CA 1
ATOM 1596 C C . ILE A 1 198 ? -11.658 -2.266 -0.800 1.00 94.81 198 ILE A C 1
ATOM 1598 O O . ILE A 1 198 ? -12.699 -1.687 -0.509 1.00 94.81 198 ILE A O 1
ATOM 1602 N N . GLU A 1 199 ? -11.534 -2.993 -1.913 1.00 91.69 199 GLU A N 1
ATOM 1603 C CA . GLU A 1 199 ? -12.650 -3.218 -2.850 1.00 91.69 199 GLU A CA 1
ATOM 1604 C C . GLU A 1 199 ? -13.342 -1.906 -3.305 1.00 91.69 199 GLU A C 1
ATOM 1606 O O . GLU A 1 199 ? -14.554 -1.862 -3.502 1.00 91.69 199 GLU A O 1
ATOM 1611 N N . ARG A 1 200 ? -12.555 -0.832 -3.514 1.00 91.19 200 ARG A N 1
ATOM 1612 C CA . ARG A 1 200 ? -13.005 0.533 -3.892 1.00 91.19 200 ARG A CA 1
ATOM 1613 C C . AR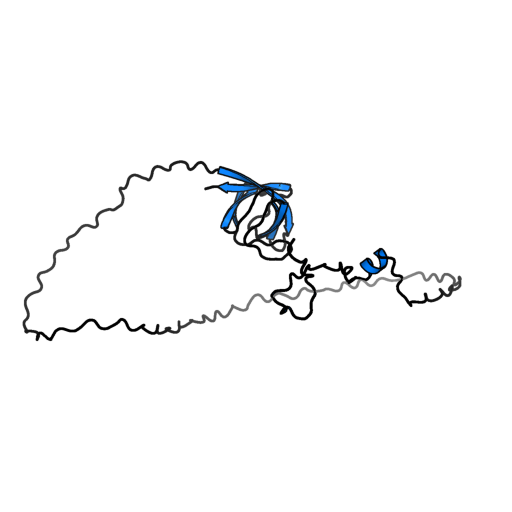G A 1 200 ? -13.791 1.277 -2.805 1.00 91.19 200 ARG A C 1
ATOM 1615 O O . ARG A 1 200 ? -14.474 2.256 -3.100 1.00 91.19 200 ARG A O 1
ATOM 1622 N N . VAL A 1 201 ? -13.706 0.818 -1.561 1.00 94.12 201 VAL A N 1
ATOM 1623 C CA . VAL A 1 201 ? -14.286 1.484 -0.395 1.00 94.12 201 VAL A CA 1
ATOM 1624 C C . VAL A 1 201 ? -13.151 2.077 0.441 1.00 94.12 201 VAL A C 1
ATOM 1626 O O . VAL A 1 201 ? -12.239 1.331 0.811 1.00 94.12 201 VAL A O 1
ATOM 1629 N N . PRO A 1 202 ? -13.174 3.385 0.759 1.00 95.38 202 PRO A N 1
ATOM 1630 C CA . PRO A 1 202 ? -12.168 3.992 1.622 1.00 95.38 202 PRO A CA 1
ATOM 1631 C C . PRO A 1 202 ? -12.266 3.426 3.040 1.00 95.38 202 PRO A C 1
ATOM 1633 O O . PRO A 1 202 ? -13.356 3.293 3.600 1.00 95.38 202 PRO A O 1
ATOM 1636 N N . VAL A 1 203 ? -11.118 3.100 3.631 1.00 95.06 203 VAL A N 1
ATOM 1637 C CA . VAL A 1 203 ? -11.025 2.528 4.979 1.00 95.06 203 VAL A CA 1
ATOM 1638 C C . VAL A 1 203 ? -9.927 3.209 5.789 1.00 95.06 203 VAL A C 1
ATOM 1640 O O . VAL A 1 203 ? -8.859 3.528 5.278 1.00 95.06 203 VAL A O 1
ATOM 1643 N N . PHE A 1 204 ? -10.168 3.392 7.087 1.00 94.75 204 PHE A N 1
ATOM 1644 C CA . PHE A 1 204 ? -9.168 3.938 8.016 1.00 94.75 204 PHE A CA 1
ATOM 1645 C C . PHE A 1 204 ? -8.209 2.877 8.560 1.00 94.75 204 PHE A C 1
ATOM 1647 O O . PHE A 1 204 ? -7.105 3.188 9.001 1.00 94.75 204 PHE A O 1
ATOM 1654 N N . SER A 1 205 ? -8.651 1.622 8.563 1.00 94.25 205 SER A N 1
ATOM 1655 C CA . SER A 1 205 ? -7.947 0.506 9.177 1.00 94.25 205 SER A CA 1
ATOM 1656 C C . SER A 1 205 ? -8.181 -0.757 8.370 1.00 94.25 205 SER A C 1
ATOM 1658 O O . SER A 1 205 ? -9.306 -1.041 7.948 1.00 94.25 205 SER A O 1
ATOM 1660 N N . ALA A 1 206 ? -7.121 -1.530 8.181 1.00 95.00 206 ALA A N 1
ATOM 1661 C CA . ALA A 1 206 ? -7.144 -2.772 7.443 1.00 95.00 206 ALA A CA 1
ATOM 1662 C C . ALA A 1 206 ? -6.562 -3.911 8.283 1.00 95.00 206 ALA A C 1
ATOM 1664 O O . ALA A 1 206 ? -5.475 -3.825 8.857 1.00 95.00 206 ALA A O 1
ATOM 1665 N N . GLY A 1 207 ? -7.328 -4.997 8.367 1.00 93.81 207 GLY A N 1
ATOM 1666 C CA . GLY A 1 207 ? -6.937 -6.205 9.081 1.00 93.81 207 GLY A CA 1
ATOM 1667 C C . GLY A 1 207 ? -6.058 -7.140 8.248 1.00 93.81 207 GLY A C 1
ATOM 1668 O O . GLY A 1 207 ? -5.901 -6.995 7.037 1.00 93.81 207 GLY A O 1
ATOM 1669 N N . ARG A 1 208 ? -5.538 -8.170 8.919 1.00 95.06 208 ARG A N 1
ATOM 1670 C CA . ARG A 1 208 ? -4.773 -9.255 8.291 1.00 95.06 208 ARG A CA 1
ATOM 1671 C C . ARG A 1 208 ? -5.612 -9.983 7.236 1.00 95.06 208 ARG A C 1
ATOM 1673 O O . ARG A 1 208 ? -6.800 -10.220 7.443 1.00 95.06 208 ARG A O 1
ATOM 1680 N N . GLY A 1 209 ? -4.976 -10.373 6.137 1.00 93.31 209 GLY A N 1
ATOM 1681 C CA . GLY A 1 209 ? -5.579 -11.123 5.035 1.00 93.31 209 GLY A CA 1
ATOM 1682 C C . GLY A 1 209 ? -6.369 -10.278 4.036 1.00 93.31 209 GLY A C 1
ATOM 1683 O O . GLY A 1 209 ? -6.895 -10.836 3.078 1.00 93.31 209 GLY A O 1
ATOM 1684 N N . LYS A 1 210 ? -6.466 -8.960 4.241 1.00 94.56 210 LYS A N 1
ATOM 1685 C CA . LYS A 1 210 ? -7.126 -8.043 3.308 1.00 94.56 210 LYS A CA 1
ATOM 1686 C C . LYS A 1 210 ? -6.147 -7.507 2.268 1.00 94.56 210 LYS A C 1
ATOM 1688 O O . LYS A 1 210 ? -4.948 -7.398 2.527 1.00 94.56 210 LYS A O 1
ATOM 1693 N N . GLU A 1 211 ? -6.685 -7.180 1.102 1.00 95.25 211 GLU A N 1
ATOM 1694 C CA . GLU A 1 211 ? -5.968 -6.501 0.029 1.00 95.25 211 GLU A CA 1
ATOM 1695 C C . GLU A 1 211 ? -6.309 -5.021 0.084 1.00 95.25 211 GLU A C 1
ATOM 1697 O O . GLU A 1 211 ? -7.476 -4.643 -0.017 1.00 95.25 211 GLU A O 1
ATOM 1702 N N . VAL A 1 212 ? -5.287 -4.198 0.291 1.00 96.00 212 VAL A N 1
ATOM 1703 C CA . VAL A 1 212 ? -5.436 -2.752 0.406 1.00 96.00 212 VAL A CA 1
ATOM 1704 C C . VAL A 1 212 ? -4.795 -2.087 -0.795 1.00 96.00 212 VAL A C 1
ATOM 1706 O O . VAL A 1 212 ? -3.620 -2.314 -1.084 1.00 96.00 212 VAL A O 1
ATOM 1709 N N . GLY A 1 213 ? -5.575 -1.251 -1.470 1.00 95.19 213 GLY A N 1
ATOM 1710 C CA . GLY A 1 213 ? -5.102 -0.272 -2.430 1.00 95.19 213 GLY A CA 1
ATOM 1711 C C . GLY A 1 213 ? -4.670 1.000 -1.711 1.00 95.19 213 GLY A C 1
ATOM 1712 O O . GLY A 1 213 ? -5.442 1.562 -0.939 1.00 95.19 213 GLY A O 1
ATOM 1713 N N . MET A 1 214 ? -3.457 1.475 -1.971 1.00 94.50 214 MET A N 1
ATOM 1714 C CA . MET A 1 214 ? -3.028 2.809 -1.543 1.00 94.50 214 MET A CA 1
ATOM 1715 C C . MET A 1 214 ? -2.222 3.495 -2.637 1.00 94.50 214 MET A C 1
ATOM 1717 O O . MET A 1 214 ? -1.564 2.836 -3.449 1.00 94.50 214 MET A O 1
ATOM 1721 N N . LYS A 1 215 ? -2.255 4.826 -2.648 1.00 93.00 215 LYS A N 1
ATOM 1722 C CA . LYS A 1 215 ? -1.438 5.615 -3.566 1.00 93.00 215 LYS A CA 1
ATOM 1723 C C . LYS A 1 215 ? 0.016 5.619 -3.104 1.00 93.00 215 LYS A C 1
ATOM 1725 O O . LYS A 1 215 ? 0.310 5.917 -1.947 1.00 93.00 215 LYS A O 1
ATOM 1730 N N . ILE A 1 216 ? 0.920 5.321 -4.029 1.00 93.81 216 ILE A N 1
ATOM 1731 C CA . ILE A 1 216 ? 2.352 5.244 -3.760 1.00 93.81 216 ILE A CA 1
ATOM 1732 C C . ILE A 1 216 ? 3.109 6.211 -4.674 1.00 93.81 216 ILE A C 1
ATOM 1734 O O . ILE A 1 216 ? 2.811 6.312 -5.863 1.00 93.81 216 ILE A O 1
ATOM 1738 N N . GLN A 1 217 ? 4.106 6.914 -4.128 1.00 92.62 217 GLN A N 1
ATOM 1739 C CA . GLN A 1 217 ? 4.892 7.901 -4.883 1.00 92.62 217 GLN A CA 1
ATOM 1740 C C . GLN A 1 217 ? 5.867 7.270 -5.888 1.00 92.62 217 GLN A C 1
ATOM 1742 O O . GLN A 1 217 ? 6.153 7.854 -6.931 1.00 92.62 217 GLN A O 1
ATOM 1747 N N . ARG A 1 218 ? 6.397 6.082 -5.576 1.00 93.69 218 ARG A N 1
ATOM 1748 C CA . ARG A 1 218 ? 7.350 5.347 -6.422 1.00 93.69 218 ARG A CA 1
ATOM 1749 C C . ARG A 1 218 ? 6.833 3.960 -6.768 1.00 93.69 218 ARG A C 1
ATOM 1751 O O . ARG A 1 218 ? 6.252 3.300 -5.915 1.00 93.69 218 ARG A O 1
ATOM 1758 N N . LYS A 1 219 ? 7.111 3.497 -7.987 1.00 95.00 219 LYS A N 1
ATOM 1759 C CA . LYS A 1 219 ? 6.746 2.151 -8.435 1.00 95.00 219 LYS A CA 1
ATOM 1760 C C . LYS A 1 219 ? 7.380 1.085 -7.523 1.00 95.00 219 LYS A C 1
ATOM 1762 O O . LYS A 1 219 ? 8.610 1.042 -7.432 1.00 95.00 219 LYS A O 1
ATOM 1767 N N . PRO A 1 220 ? 6.576 0.252 -6.840 1.00 95.19 220 PRO A N 1
ATOM 1768 C CA . PRO A 1 220 ? 7.092 -0.876 -6.082 1.00 95.19 220 PRO A CA 1
ATOM 1769 C C . PRO A 1 220 ? 7.475 -2.019 -7.026 1.00 95.19 220 PRO A C 1
ATOM 1771 O O . PRO A 1 220 ? 6.858 -2.204 -8.079 1.00 95.19 220 PRO A O 1
ATOM 1774 N N . ILE A 1 221 ? 8.458 -2.819 -6.624 1.00 94.81 221 ILE A N 1
ATOM 1775 C CA . ILE A 1 221 ? 8.744 -4.092 -7.291 1.00 94.81 221 ILE A CA 1
ATOM 1776 C C . ILE A 1 221 ? 7.651 -5.094 -6.886 1.00 94.81 221 ILE A C 1
ATOM 1778 O O . ILE A 1 221 ? 7.296 -5.202 -5.707 1.00 94.81 221 ILE A O 1
ATOM 1782 N N . LEU A 1 222 ? 7.083 -5.807 -7.859 1.00 94.69 222 LEU A N 1
ATOM 1783 C CA . LEU A 1 222 ? 6.043 -6.808 -7.602 1.00 94.69 222 LEU A CA 1
ATOM 1784 C C . LEU A 1 222 ? 6.595 -7.964 -6.755 1.00 94.69 222 LEU A C 1
ATOM 1786 O O . LEU A 1 222 ? 7.782 -8.262 -6.807 1.00 94.69 222 LEU A O 1
ATOM 1790 N N . GLU A 1 223 ? 5.727 -8.596 -5.965 1.00 93.81 223 GLU A N 1
ATOM 1791 C CA . GLU A 1 223 ? 6.062 -9.728 -5.085 1.00 93.81 223 GLU A CA 1
ATOM 1792 C C . GLU A 1 223 ? 7.072 -9.418 -3.962 1.00 93.81 223 GLU A C 1
ATOM 1794 O O . GLU A 1 223 ? 7.511 -10.319 -3.248 1.00 93.81 223 GLU A O 1
ATOM 1799 N N . THR A 1 224 ? 7.391 -8.142 -3.725 1.00 93.81 224 THR A N 1
ATOM 1800 C CA . THR A 1 224 ? 8.268 -7.737 -2.619 1.00 93.81 224 THR A CA 1
ATOM 1801 C C . THR A 1 224 ? 7.529 -7.584 -1.297 1.00 93.81 224 THR A C 1
ATOM 1803 O O . THR A 1 224 ? 6.304 -7.407 -1.231 1.00 93.81 224 THR A O 1
ATOM 1806 N N . VAL A 1 225 ? 8.297 -7.674 -0.209 1.00 94.81 225 VAL A N 1
ATOM 1807 C CA . VAL A 1 225 ? 7.794 -7.534 1.155 1.00 94.81 225 VAL A CA 1
ATOM 1808 C C . VAL A 1 225 ? 7.735 -6.060 1.537 1.00 94.81 225 VAL A C 1
ATOM 1810 O O . VAL A 1 225 ? 8.708 -5.324 1.405 1.00 94.81 225 VAL A O 1
ATOM 1813 N N . VAL A 1 226 ? 6.594 -5.654 2.084 1.00 95.44 226 VAL A N 1
ATOM 1814 C CA . VAL A 1 226 ? 6.412 -4.337 2.693 1.00 95.44 226 VAL A CA 1
ATOM 1815 C C . VAL A 1 226 ? 6.630 -4.461 4.196 1.00 95.44 226 VAL A C 1
ATOM 1817 O O . VAL A 1 226 ? 6.095 -5.368 4.846 1.00 95.44 226 VAL A O 1
ATOM 1820 N N . LEU A 1 227 ? 7.407 -3.540 4.755 1.00 95.19 227 LEU A N 1
ATOM 1821 C CA . LEU A 1 227 ? 7.710 -3.452 6.178 1.00 95.19 227 LEU A CA 1
ATOM 1822 C C . LEU A 1 227 ? 7.005 -2.237 6.781 1.00 95.19 227 LEU A C 1
ATOM 1824 O O . LEU A 1 227 ? 6.926 -1.182 6.163 1.00 95.19 227 LEU A O 1
ATOM 1828 N N . LYS A 1 228 ? 6.506 -2.372 8.005 1.00 95.00 228 LYS A N 1
ATOM 1829 C CA . LYS A 1 228 ? 6.028 -1.263 8.826 1.00 95.00 228 LYS A CA 1
ATOM 1830 C C . LYS A 1 228 ? 7.176 -0.782 9.703 1.00 95.00 228 LYS A C 1
ATOM 1832 O O . LYS A 1 228 ? 7.761 -1.577 10.443 1.00 95.00 228 LYS A O 1
ATOM 1837 N N . VAL A 1 229 ? 7.480 0.505 9.608 1.00 93.31 229 VAL A N 1
ATOM 1838 C CA . VAL A 1 229 ? 8.548 1.164 10.357 1.00 93.31 229 VAL A CA 1
ATOM 1839 C C . VAL A 1 229 ? 7.982 1.618 11.700 1.00 93.31 229 VAL A C 1
ATOM 1841 O O . VAL A 1 229 ? 7.043 2.408 11.752 1.00 93.31 229 VAL A O 1
ATOM 1844 N N . ILE A 1 230 ? 8.532 1.091 12.792 1.00 88.50 230 ILE A N 1
ATOM 1845 C CA . ILE A 1 230 ? 8.169 1.457 14.163 1.00 88.50 230 ILE A CA 1
ATOM 1846 C C . ILE A 1 230 ? 9.262 2.385 14.677 1.00 88.50 230 ILE A C 1
ATOM 1848 O O . ILE A 1 230 ? 10.368 1.946 15.005 1.00 88.50 230 ILE A O 1
ATOM 1852 N N . GLY A 1 231 ? 8.932 3.676 14.654 1.00 70.38 231 GLY A N 1
ATOM 1853 C CA . GLY A 1 231 ? 9.801 4.777 15.044 1.00 70.38 231 GLY A CA 1
ATOM 1854 C C . GLY A 1 231 ? 9.823 4.980 16.534 1.00 70.38 231 GLY A C 1
ATOM 1855 O O . GLY A 1 231 ? 8.844 5.490 17.112 1.00 70.38 231 GLY A O 1
#

Radius of gyration: 40.89 Å; chains: 1; bounding box: 79×95×103 Å

=== Feature glossary ===
The record interleaves many kinds of information about one protein. Here is each kind framed as the question it answers.

Q: What known structures does this most resemble?
A: Structural nearest neighbors (via Foldseek easy-search vs the PDB). Reported p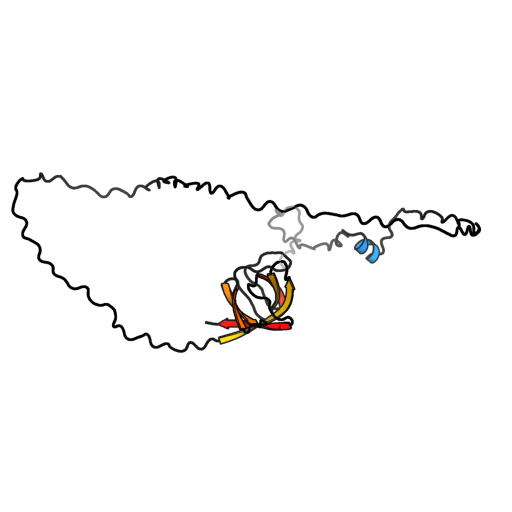er hit: target PDB id, E-value, and alignment TM-score. A TM-score above ~0.5 is the conventional threshold for 'same fold'.

Q: Where is each backbone atom in 3D?
A: The mmCIF table is the protein's shape written out atom by atom. For each backbone N, Cα, C, and carbonyl O, it records an (x, y, z) coordinate triple in Å plus the residue type, chain letter, and residue number.

Q: What are the backbone torsion angles?
A: The φ/ψ torsion pair specifies the backbone conformation at each residue. φ rotates about the N–Cα bond, ψ about the Cα–C bond. Steric clashes forbid most of the (φ, ψ) plane — the allowed regions (α-helix basin, β-sheet basin, left-handed helix) are the Ramachandran-allowed regions.

Q: Which residues are buried vs exposed?
A: Solvent-accessible surface area (SASA) is the area in Å² traced out by the centre of a 1.4 Å probe sphere (a water molecule) rolled over the protein's van der Waals surface (Shrake–Rupley / Lee–Richards construction). Buried residues have near-zero SASA; fully exposed residues can exceed 200 Å². The total SASA scales roughly with the number of surface residues.

Q: How confident is the AlphaFold model at each residue?
A: pLDDT is the predicted lDDT-Cα score: AlphaFold's confidence that the local environment of each residue (all inter-atomic distances within 15 Å) is correctly placed. It is a per-residue number between 0 and 100, with higher meaning more reliable.

Q: What does the local fold look like, residue by residue?
A: 3Di is Foldseek's structural alphabet. Each residue is assigned one of twenty discrete states based on how its Cα sits relative to its spatial (not sequential) neighbors. Aligning 3Di strings finds structural homologs roughly as well as full 3D superposition, but orders of magnitude faster.

Q: How big and how compact is the whole molecule?
A: Radius of gyration (Rg) is the root-mean-square distance of Cα atoms from their centroid — a single number for overall size and compactness. A globular domain of N residues has Rg ≈ 2.2·N^0.38 Å; an extended or disordered chain has a much larger Rg. The Cα contact count is the number of residue pairs whose Cα atoms are within 8 Å and are more than four positions apart in sequence — a standard proxy for tertiary packing density. The bounding box is the smallest axis-aligned box enclosing all Cα atoms.

Q: Which residues are in helices, strands, or loops?
A: DSSP 8-state secondary structure assigns each residue one of H (α-helix), G (3₁₀-helix), I (π-helix), E (extended β-strand), B (isolated β-bridge), T (hydrogen-bonded turn), S (bend), or '-' (coil). The assignment is computed from backbone hydrogen-bond geometry via the Kabsch–Sander algorithm.

Q: How mobile is each atom in the crystal?
A: Crystallographic B-factors measure how much each atom's electron density is smeared out, in Å². They rise in mobile loops and surface residues and fall in the buried interior. In AlphaFold models this column is repurposed to hold pLDDT instead.

Q: What if only a Cα trace is available?
A: P-SEA three-state annotation labels each residue as helix, strand, or coil based purely on the geometry of the Cα trace. It serves as a fallback when the full backbone (and thus DSSP) is unavailable.

Q: What family and function is it annotated with?
A: Database cross-references. InterPro integrates a dozen domain/family signature databases into unified entries with residue-range hits. GO terms attach function/process/location labels with evidence codes. CATH codes position the fold in a four-level structural taxonomy. Organism is the NCBI-taxonomy species name.

Q: Are the domains correctly placed relative to each other?
A: Predicted Aligned Error (PAE) is an AlphaFold confidence matrix: entry (i, j) is the expected error in the position of residue j, in ångströms, when the prediction is superimposed on the true structure at residue i. Low PAE within a block of residues means that block is internally rigid and well-predicted; high PAE between two blocks means their relative placement is uncertain even if each block individually is confident.

Q: What do the diagnostic plots show?
A: Three diagnostic plots accompany the record. The Cα contact map visualizes the tertiary structure as a 2D adjacency matrix (8 Å cutoff, sequence-local contacts suppressed). The Ramachandran plot shows the distribution of backbone (φ, ψ) torsions, with points in the α and β basins reflecting secondary structure content. The PAE plot shows AlphaFold's inter-residue confidence as a color matrix.

Q: What is the amino-acid chain?
A: Primary structure: the covalent order of the twenty standard amino acids along the backbone. Two proteins with the same sequence will (almost always) fold to the same structure; two with 30% identity often share a fold but not the details.

Q: What do the rendered images show?
A: The six renders are orthographic views along the three Cartesian axes in both directions. Representation (cartoon, sticks, or surface) and color scheme (sequence-rainbow or by-chain) vary across proteins so the training set covers all the common visualization conventions.